Protein AF-A0A4P9Z0M6-F1 (afdb_monomer_lite)

Structure (mmCIF, N/CA/C/O backbone):
data_AF-A0A4P9Z0M6-F1
#
_entry.id   AF-A0A4P9Z0M6-F1
#
loop_
_atom_site.group_PDB
_atom_site.id
_atom_site.type_symbol
_atom_site.label_atom_id
_atom_site.label_alt_id
_atom_site.label_comp_id
_atom_site.label_asym_id
_atom_site.label_entity_id
_atom_site.label_seq_id
_atom_site.pdbx_PDB_ins_code
_atom_site.Cartn_x
_atom_site.Cartn_y
_atom_site.Cartn_z
_atom_site.occupancy
_atom_site.B_iso_or_equiv
_atom_site.auth_seq_id
_atom_site.auth_comp_id
_atom_site.auth_asym_id
_atom_site.auth_atom_id
_atom_site.pdbx_PDB_model_num
ATOM 1 N N . MET A 1 1 ? 14.877 -8.386 -20.923 1.00 58.62 1 MET A N 1
ATOM 2 C CA . MET A 1 1 ? 14.347 -7.541 -19.822 1.00 58.62 1 MET A CA 1
ATOM 3 C C . MET A 1 1 ? 14.032 -8.330 -18.543 1.00 58.62 1 MET A C 1
ATOM 5 O O . MET A 1 1 ? 14.308 -7.813 -17.469 1.00 58.62 1 MET A O 1
ATOM 9 N N . PHE A 1 2 ? 13.562 -9.583 -18.622 1.00 59.84 2 PHE A N 1
ATOM 10 C CA . PHE A 1 2 ? 13.195 -10.401 -17.448 1.00 59.84 2 PHE A CA 1
ATOM 11 C C . PHE A 1 2 ? 14.306 -10.640 -16.405 1.00 59.84 2 PHE A C 1
ATOM 13 O O . PHE A 1 2 ? 14.041 -10.529 -15.212 1.00 59.84 2 PHE A O 1
ATOM 20 N N . ILE A 1 3 ? 15.555 -10.891 -16.820 1.00 67.94 3 ILE A N 1
ATOM 21 C CA . ILE A 1 3 ? 16.671 -11.154 -15.883 1.00 67.94 3 ILE A CA 1
ATOM 22 C C . ILE A 1 3 ? 16.945 -9.940 -14.979 1.00 67.94 3 ILE A C 1
ATOM 24 O O . ILE A 1 3 ? 17.099 -10.080 -13.769 1.00 67.94 3 ILE A O 1
ATOM 28 N N . ARG A 1 4 ? 16.927 -8.727 -15.548 1.00 69.88 4 ARG A N 1
ATOM 29 C CA . ARG A 1 4 ? 17.137 -7.480 -14.795 1.00 69.88 4 ARG A CA 1
ATOM 30 C C . ARG A 1 4 ? 16.040 -7.254 -13.749 1.00 69.88 4 ARG A C 1
ATOM 32 O O . ARG A 1 4 ? 16.353 -6.914 -12.612 1.00 69.88 4 ARG A O 1
ATOM 39 N N . ALA A 1 5 ? 14.779 -7.508 -14.107 1.00 72.44 5 ALA A N 1
ATOM 40 C CA . ALA A 1 5 ? 13.651 -7.400 -13.180 1.00 72.44 5 ALA A CA 1
ATOM 41 C C . ALA A 1 5 ? 13.737 -8.426 -12.034 1.00 72.44 5 ALA A C 1
ATOM 43 O O . ALA A 1 5 ? 13.464 -8.089 -10.881 1.00 72.44 5 ALA A O 1
ATOM 44 N N . MET A 1 6 ? 14.180 -9.657 -12.319 1.00 77.06 6 MET A N 1
ATOM 45 C CA . MET A 1 6 ? 14.381 -10.676 -11.285 1.00 77.06 6 MET A CA 1
ATOM 46 C C . MET A 1 6 ? 15.500 -10.309 -10.305 1.00 77.06 6 MET A C 1
ATOM 48 O O . MET A 1 6 ? 15.280 -10.384 -9.094 1.00 77.06 6 MET A O 1
ATOM 52 N N . CYS A 1 7 ? 16.662 -9.858 -10.786 1.00 81.06 7 CYS A N 1
ATOM 53 C CA . CYS A 1 7 ? 17.761 -9.442 -9.908 1.00 81.06 7 CYS A CA 1
ATOM 54 C C . CYS A 1 7 ? 17.365 -8.256 -9.017 1.00 81.06 7 CYS A C 1
ATOM 56 O O . CYS A 1 7 ? 17.586 -8.301 -7.806 1.00 81.06 7 CYS A O 1
ATOM 58 N N . ALA A 1 8 ? 16.700 -7.245 -9.589 1.00 83.12 8 ALA A N 1
ATOM 59 C CA . ALA A 1 8 ? 16.191 -6.103 -8.830 1.00 83.12 8 ALA A CA 1
ATOM 60 C C . ALA A 1 8 ? 15.189 -6.541 -7.750 1.00 83.12 8 ALA A C 1
ATOM 62 O O . ALA A 1 8 ? 15.275 -6.102 -6.607 1.00 83.12 8 ALA A O 1
ATOM 63 N N . SER A 1 9 ? 14.287 -7.474 -8.076 1.00 86.38 9 SER A N 1
ATOM 64 C CA . SER A 1 9 ? 13.310 -7.979 -7.110 1.00 86.38 9 SER A CA 1
ATOM 65 C C . SER A 1 9 ? 13.947 -8.710 -5.925 1.00 86.38 9 SER A C 1
ATOM 67 O O . SER A 1 9 ? 13.516 -8.523 -4.790 1.00 86.38 9 SER A O 1
ATOM 69 N N . ARG A 1 10 ? 14.996 -9.509 -6.169 1.00 87.94 10 ARG A N 1
ATOM 70 C CA . ARG A 1 10 ? 15.722 -10.224 -5.113 1.00 87.94 10 ARG A CA 1
ATOM 71 C C . ARG A 1 10 ? 16.492 -9.256 -4.217 1.00 87.94 10 ARG A C 1
ATOM 73 O O . ARG A 1 10 ? 16.485 -9.442 -3.008 1.00 87.94 10 ARG A O 1
ATOM 80 N N . SER A 1 11 ? 17.106 -8.228 -4.804 1.00 90.69 11 SER A N 1
ATOM 81 C CA . SER A 1 11 ? 17.820 -7.192 -4.053 1.00 90.69 11 SER A CA 1
ATOM 82 C C . SER A 1 11 ? 16.872 -6.375 -3.169 1.00 90.69 11 SER A C 1
ATOM 84 O O . SER A 1 11 ? 17.144 -6.232 -1.983 1.00 90.69 11 SER A O 1
ATOM 86 N N . LEU A 1 12 ? 15.721 -5.933 -3.695 1.00 90.12 12 LEU A N 1
ATOM 87 C CA . LEU A 1 12 ? 14.725 -5.179 -2.921 1.00 90.12 12 LEU A CA 1
ATOM 88 C C . LEU A 1 12 ? 14.126 -5.988 -1.764 1.00 90.12 12 LEU A C 1
ATOM 90 O O . LEU A 1 12 ? 13.896 -5.447 -0.689 1.00 90.12 12 LEU A O 1
ATOM 94 N N . LEU A 1 13 ? 13.883 -7.286 -1.969 1.00 90.81 13 LEU A N 1
ATOM 95 C CA . LEU A 1 13 ? 13.370 -8.178 -0.924 1.00 90.81 13 LEU A CA 1
ATOM 96 C C . LEU A 1 13 ? 14.392 -8.485 0.181 1.00 90.81 13 LEU A C 1
ATOM 98 O O . LEU A 1 13 ? 13.989 -8.967 1.236 1.00 90.81 13 LEU A O 1
ATOM 102 N N . GLY A 1 14 ? 15.682 -8.253 -0.072 1.00 91.00 14 GLY A N 1
ATOM 103 C CA . GLY A 1 14 ? 16.753 -8.441 0.905 1.00 91.00 14 GLY A CA 1
ATOM 104 C C . GLY A 1 14 ? 17.003 -7.230 1.808 1.00 91.00 14 GLY A C 1
ATOM 105 O O . GLY A 1 14 ? 17.806 -7.343 2.727 1.00 91.00 14 GLY A O 1
ATOM 106 N N . LEU A 1 15 ? 16.351 -6.090 1.552 1.00 91.69 15 LEU A N 1
ATOM 107 C CA . LEU A 1 15 ? 16.505 -4.878 2.360 1.00 91.69 15 LEU A CA 1
ATOM 108 C C . LEU A 1 15 ? 15.827 -5.022 3.727 1.00 91.69 15 LEU A C 1
ATOM 110 O O . LEU A 1 15 ? 14.753 -5.621 3.841 1.00 91.69 15 LEU A O 1
ATOM 114 N N . ASP A 1 16 ? 16.420 -4.405 4.753 1.00 92.88 16 ASP A N 1
ATOM 115 C CA . ASP A 1 16 ? 15.786 -4.293 6.071 1.00 92.88 16 ASP A CA 1
ATOM 116 C C . ASP A 1 16 ? 14.569 -3.354 6.008 1.00 92.88 16 ASP A C 1
ATOM 118 O O . ASP A 1 16 ? 14.525 -2.400 5.220 1.00 92.88 16 ASP A O 1
ATOM 122 N N . LYS A 1 17 ? 13.593 -3.559 6.899 1.00 91.88 17 LYS A N 1
ATOM 123 C CA . LYS A 1 17 ? 12.380 -2.729 6.989 1.00 91.88 17 LYS A CA 1
ATOM 124 C C . LYS A 1 17 ? 12.716 -1.238 7.109 1.00 91.88 17 LYS A C 1
ATOM 126 O O . LYS A 1 17 ? 12.063 -0.399 6.487 1.00 91.88 17 LYS A O 1
ATOM 131 N N . ARG A 1 18 ? 13.744 -0.890 7.890 1.00 93.00 18 ARG A N 1
ATOM 132 C CA . ARG A 1 18 ? 14.167 0.507 8.094 1.00 93.00 18 ARG A CA 1
ATOM 133 C C . ARG A 1 18 ? 14.750 1.132 6.834 1.00 93.00 18 ARG A C 1
ATOM 135 O O . ARG A 1 18 ? 14.455 2.287 6.533 1.00 93.00 18 ARG A O 1
ATOM 142 N N . GLU A 1 19 ? 15.566 0.387 6.099 1.00 93.44 19 GLU A N 1
ATOM 143 C CA . GLU A 1 19 ? 16.128 0.850 4.828 1.00 93.44 19 GLU A CA 1
ATOM 144 C C . GLU A 1 19 ? 15.034 1.010 3.782 1.00 93.44 19 GLU A C 1
ATOM 146 O O . GLU A 1 19 ? 14.986 2.025 3.087 1.00 93.44 19 GLU A O 1
ATOM 151 N N . LEU A 1 20 ? 14.094 0.067 3.744 1.00 92.88 20 LEU A N 1
ATOM 152 C CA . LEU A 1 20 ? 12.964 0.119 2.834 1.00 92.88 20 LEU A CA 1
ATOM 153 C C . LEU A 1 20 ? 12.065 1.338 3.102 1.00 92.88 20 LEU A C 1
ATOM 155 O O . LEU A 1 20 ? 11.608 1.978 2.156 1.00 92.88 20 LEU A O 1
ATOM 159 N N . MET A 1 21 ? 11.853 1.713 4.368 1.00 94.44 21 MET A N 1
ATOM 160 C CA . MET A 1 21 ? 11.162 2.964 4.720 1.00 94.44 21 MET A CA 1
ATOM 161 C C . MET A 1 21 ? 11.943 4.205 4.266 1.00 94.44 21 MET A C 1
ATOM 163 O O . MET A 1 21 ? 11.350 5.122 3.700 1.00 94.44 21 MET A O 1
ATOM 167 N N . LYS A 1 22 ? 13.274 4.230 4.433 1.00 94.25 22 LYS A N 1
ATOM 168 C CA . LYS A 1 22 ? 14.113 5.336 3.927 1.00 94.25 22 LYS A CA 1
ATOM 169 C C . LYS A 1 22 ? 14.012 5.480 2.407 1.00 94.25 22 LYS A C 1
ATOM 171 O O . LYS A 1 22 ? 13.965 6.599 1.904 1.00 94.25 22 LYS A O 1
ATOM 176 N N . TRP A 1 23 ? 13.968 4.365 1.680 1.00 94.50 23 TRP A N 1
ATOM 177 C CA . TRP A 1 23 ? 13.788 4.369 0.227 1.00 94.50 23 TRP A CA 1
ATOM 178 C C . TRP A 1 23 ? 12.407 4.884 -0.172 1.00 94.50 23 TRP A C 1
ATOM 180 O O . TRP A 1 23 ? 12.291 5.658 -1.121 1.00 94.50 23 TRP A O 1
ATOM 190 N N . ALA A 1 24 ? 11.372 4.491 0.568 1.00 93.19 24 ALA A N 1
ATOM 191 C CA . ALA A 1 24 ? 10.004 4.898 0.291 1.00 93.19 24 ALA A CA 1
ATOM 192 C C . ALA A 1 24 ? 9.777 6.412 0.461 1.00 93.19 24 ALA A C 1
ATOM 194 O O . ALA A 1 24 ? 9.033 7.002 -0.320 1.00 93.19 24 ALA A O 1
ATOM 195 N N . CYS A 1 25 ? 10.468 7.047 1.412 1.00 92.12 25 CYS A N 1
ATOM 196 C CA . CYS A 1 25 ? 10.382 8.493 1.651 1.00 92.12 25 CYS A CA 1
ATOM 197 C C . CYS A 1 25 ? 11.399 9.325 0.840 1.00 92.12 25 CYS A C 1
ATOM 199 O O . CYS A 1 25 ? 11.496 10.539 1.017 1.00 92.12 25 CYS A O 1
ATOM 201 N N . ASN A 1 26 ? 12.195 8.705 -0.036 1.00 95.38 26 ASN A N 1
ATOM 202 C CA . ASN A 1 26 ? 13.189 9.406 -0.851 1.00 95.38 26 ASN A CA 1
ATOM 203 C C . ASN A 1 26 ? 12.618 9.752 -2.235 1.00 95.38 26 ASN A C 1
ATOM 205 O O . ASN A 1 26 ? 12.012 8.909 -2.893 1.00 95.38 26 ASN A O 1
ATOM 209 N N . ALA A 1 27 ? 12.868 10.967 -2.726 1.00 93.25 27 ALA A N 1
ATOM 210 C CA . ALA A 1 27 ? 12.353 11.451 -4.009 1.00 93.25 27 ALA A CA 1
ATOM 211 C C . ALA A 1 27 ? 12.751 10.589 -5.226 1.00 93.25 27 ALA A C 1
ATOM 213 O O . ALA A 1 27 ? 11.961 10.460 -6.159 1.00 93.25 27 ALA A O 1
ATOM 214 N N . ILE A 1 28 ? 13.950 9.996 -5.224 1.00 93.06 28 ILE A N 1
ATOM 215 C CA . ILE A 1 28 ? 14.470 9.200 -6.349 1.00 93.06 28 ILE A CA 1
ATOM 216 C C . ILE A 1 28 ? 14.119 7.721 -6.161 1.00 93.06 28 ILE A C 1
ATOM 218 O O . ILE A 1 28 ? 13.557 7.091 -7.057 1.00 93.06 28 ILE A O 1
ATOM 222 N N . ALA A 1 29 ? 14.414 7.164 -4.982 1.00 93.25 29 ALA A N 1
ATOM 223 C CA . ALA A 1 29 ? 14.201 5.739 -4.724 1.00 93.25 29 ALA A CA 1
ATOM 224 C C . ALA A 1 29 ? 12.708 5.359 -4.696 1.00 93.25 29 ALA A C 1
ATOM 226 O O . ALA A 1 29 ? 12.349 4.269 -5.146 1.00 93.25 29 ALA A O 1
ATOM 227 N N . SER A 1 30 ? 11.822 6.271 -4.276 1.00 94.19 30 SER A N 1
ATOM 228 C CA . SER A 1 30 ? 10.368 6.060 -4.335 1.00 94.19 30 SER A CA 1
ATOM 229 C C . SER A 1 30 ? 9.882 5.747 -5.748 1.00 94.19 30 SER A C 1
ATOM 231 O O . SER A 1 30 ? 9.057 4.854 -5.932 1.00 94.19 30 SER A O 1
ATOM 233 N N . ARG A 1 31 ? 10.450 6.390 -6.775 1.00 93.44 31 ARG A N 1
ATOM 234 C CA . ARG A 1 31 ? 10.078 6.141 -8.176 1.00 93.44 31 ARG A CA 1
ATOM 235 C C . ARG A 1 31 ? 10.528 4.771 -8.667 1.00 93.44 31 ARG A C 1
ATOM 237 O O . ARG A 1 31 ? 9.812 4.129 -9.437 1.00 93.44 31 ARG A O 1
ATOM 244 N N . ALA A 1 32 ? 11.655 4.264 -8.170 1.00 92.88 32 ALA A N 1
ATOM 245 C CA . ALA A 1 32 ? 12.054 2.882 -8.426 1.00 92.88 32 ALA A CA 1
ATOM 246 C C . ALA A 1 32 ? 11.061 1.883 -7.795 1.00 92.88 32 ALA A C 1
ATOM 248 O O . ALA A 1 32 ? 10.707 0.881 -8.413 1.00 92.88 32 ALA A O 1
ATOM 249 N N . LEU A 1 33 ? 10.533 2.180 -6.603 1.00 93.12 33 LEU A N 1
ATOM 250 C CA . LEU A 1 33 ? 9.504 1.351 -5.963 1.00 93.12 33 LEU A CA 1
ATOM 251 C C . LEU A 1 33 ? 8.148 1.438 -6.686 1.00 93.12 33 LEU A C 1
ATOM 253 O O . LEU A 1 33 ? 7.490 0.420 -6.893 1.00 93.12 33 LEU A O 1
ATOM 257 N N . GLU A 1 34 ? 7.736 2.620 -7.141 1.00 93.50 34 GLU A N 1
ATOM 258 C CA . GLU A 1 34 ? 6.508 2.789 -7.932 1.00 93.50 34 GLU A CA 1
ATOM 259 C C . GLU A 1 34 ? 6.559 2.016 -9.256 1.00 93.50 34 GLU A C 1
ATOM 261 O O . GLU A 1 34 ? 5.600 1.325 -9.626 1.00 93.50 34 GLU A O 1
ATOM 266 N N . THR A 1 35 ? 7.689 2.097 -9.962 1.00 91.94 35 THR A N 1
ATOM 267 C CA . THR A 1 35 ? 7.905 1.343 -11.206 1.00 91.94 35 THR A CA 1
ATOM 268 C C . THR A 1 35 ? 7.928 -0.160 -10.934 1.00 91.94 35 THR A C 1
ATOM 270 O O . THR A 1 35 ? 7.349 -0.926 -11.699 1.00 91.94 35 THR A O 1
ATOM 273 N N . PHE A 1 36 ? 8.474 -0.598 -9.796 1.00 91.75 36 PHE A N 1
ATOM 274 C CA . PHE A 1 36 ? 8.426 -1.997 -9.373 1.00 91.75 36 PHE A CA 1
ATOM 275 C C . PHE A 1 36 ? 6.991 -2.519 -9.164 1.00 91.75 36 PHE A C 1
ATOM 277 O O . PHE A 1 36 ? 6.666 -3.623 -9.611 1.00 91.75 36 PHE A O 1
ATOM 284 N N . PHE A 1 37 ? 6.102 -1.742 -8.532 1.00 90.75 37 PHE A N 1
ATOM 285 C CA . PHE A 1 37 ? 4.706 -2.163 -8.330 1.00 90.75 37 PHE A CA 1
ATOM 286 C C . PHE A 1 37 ? 3.867 -2.135 -9.608 1.00 90.75 37 PHE A C 1
ATOM 288 O O . PHE A 1 37 ? 2.974 -2.971 -9.769 1.00 90.75 37 PHE A O 1
ATOM 295 N N . THR A 1 38 ? 4.165 -1.221 -10.526 1.00 89.94 38 THR A N 1
ATOM 296 C CA . THR A 1 38 ? 3.440 -1.081 -11.800 1.00 89.94 38 THR A CA 1
ATOM 297 C C . THR A 1 38 ? 3.961 -2.008 -12.899 1.00 89.94 38 THR A C 1
ATOM 299 O O . THR A 1 38 ? 3.198 -2.366 -13.790 1.00 89.94 38 THR A O 1
ATOM 302 N N . ALA A 1 39 ? 5.212 -2.472 -12.819 1.00 89.62 39 ALA A N 1
ATOM 303 C CA . ALA A 1 39 ? 5.798 -3.369 -13.810 1.00 89.62 39 ALA A CA 1
ATOM 304 C C . ALA A 1 39 ? 5.074 -4.724 -13.882 1.00 89.62 39 ALA A C 1
ATOM 306 O O . ALA A 1 39 ? 4.937 -5.427 -12.878 1.00 89.62 39 ALA A O 1
ATOM 307 N N . ASP A 1 40 ? 4.685 -5.129 -15.090 1.00 86.12 40 ASP A N 1
ATOM 308 C CA . ASP A 1 40 ? 4.056 -6.431 -15.359 1.00 86.12 40 ASP A CA 1
ATOM 309 C C . ASP A 1 40 ? 5.061 -7.599 -15.297 1.00 86.12 40 ASP A C 1
ATOM 311 O O . ASP A 1 40 ? 4.722 -8.742 -15.010 1.00 86.12 40 ASP A O 1
ATOM 315 N N . ALA A 1 41 ? 6.356 -7.300 -15.454 1.00 87.00 41 ALA A N 1
ATOM 316 C CA . ALA A 1 41 ? 7.431 -8.289 -15.348 1.00 87.00 41 ALA A CA 1
ATOM 317 C C . ALA A 1 41 ? 7.595 -8.885 -13.933 1.00 87.00 41 ALA A C 1
ATOM 319 O O . ALA A 1 41 ? 8.280 -9.896 -13.765 1.00 87.00 41 ALA A O 1
ATOM 320 N N . VAL A 1 42 ? 7.015 -8.256 -12.905 1.00 86.88 42 VAL A N 1
ATOM 321 C CA . VAL A 1 42 ? 7.141 -8.678 -11.506 1.00 86.88 42 VAL A CA 1
ATOM 322 C C . VAL A 1 42 ? 5.864 -9.380 -11.059 1.00 86.88 42 VAL A C 1
ATOM 324 O O . VAL A 1 42 ? 4.774 -8.813 -11.107 1.00 86.88 42 VAL A O 1
ATOM 327 N N . SER A 1 43 ? 6.003 -10.599 -10.531 1.00 89.69 43 SER A N 1
ATOM 328 C CA . SER A 1 43 ? 4.857 -11.362 -10.034 1.00 89.69 43 SER A CA 1
ATOM 329 C C . SER A 1 43 ? 4.152 -10.666 -8.860 1.00 89.69 43 SER A C 1
ATOM 331 O O . SER A 1 43 ? 4.796 -10.082 -7.982 1.00 89.69 43 SER A O 1
ATOM 333 N N . VAL A 1 44 ? 2.825 -10.812 -8.778 1.00 89.69 44 VAL A N 1
ATOM 334 C CA . VAL A 1 44 ? 2.012 -10.293 -7.658 1.00 89.69 44 VAL A CA 1
ATOM 335 C C . VAL A 1 44 ? 2.500 -10.842 -6.311 1.00 89.69 44 VAL A C 1
ATOM 337 O O . VAL A 1 44 ? 2.544 -10.118 -5.319 1.00 89.69 44 VAL A O 1
ATOM 340 N N . LYS A 1 45 ? 2.974 -12.097 -6.278 1.00 90.56 45 LYS A N 1
ATOM 341 C CA . LYS A 1 45 ? 3.544 -12.722 -5.072 1.00 90.56 45 LYS A CA 1
ATOM 342 C C . LYS A 1 45 ? 4.770 -11.961 -4.562 1.00 90.56 45 LYS A C 1
ATOM 344 O O . LYS A 1 45 ? 4.902 -11.756 -3.358 1.00 90.56 45 LYS A O 1
ATOM 349 N N . THR A 1 46 ? 5.652 -11.540 -5.465 1.00 91.50 46 THR A N 1
ATOM 350 C CA . THR A 1 46 ? 6.855 -10.763 -5.136 1.00 91.50 46 THR A CA 1
ATOM 351 C C . THR A 1 46 ? 6.484 -9.369 -4.631 1.00 91.50 46 THR A C 1
ATOM 353 O O . THR A 1 46 ? 6.991 -8.946 -3.594 1.00 91.50 46 THR A O 1
ATOM 356 N N . LYS A 1 47 ? 5.548 -8.687 -5.308 1.00 91.88 47 LYS A N 1
ATOM 357 C CA . LYS A 1 47 ? 5.035 -7.368 -4.891 1.00 91.88 47 LYS A CA 1
ATOM 358 C C . LYS A 1 47 ? 4.440 -7.421 -3.484 1.00 91.88 47 LYS A C 1
ATOM 360 O O . LYS A 1 47 ? 4.764 -6.596 -2.636 1.00 91.88 47 LYS A O 1
ATOM 365 N N . ARG A 1 48 ? 3.636 -8.449 -3.216 1.00 92.25 48 ARG A N 1
ATOM 366 C CA . ARG A 1 48 ? 3.040 -8.701 -1.904 1.00 92.25 48 ARG A CA 1
ATOM 367 C C . ARG A 1 48 ? 4.086 -8.928 -0.814 1.00 92.25 48 ARG A C 1
ATOM 369 O O . ARG A 1 48 ? 3.953 -8.358 0.261 1.00 92.25 48 ARG A O 1
ATOM 376 N N . LYS A 1 49 ? 5.126 -9.728 -1.083 1.00 92.75 49 LYS A N 1
ATOM 377 C CA . LYS A 1 49 ? 6.222 -9.951 -0.123 1.00 92.75 49 LYS A CA 1
ATOM 378 C C . LYS A 1 49 ? 6.943 -8.653 0.236 1.00 92.75 49 LYS A C 1
ATOM 380 O O . LYS A 1 49 ? 7.245 -8.443 1.403 1.00 92.75 49 LYS A O 1
ATOM 385 N N . LEU A 1 50 ? 7.186 -7.783 -0.745 1.00 92.25 50 LEU A N 1
ATOM 386 C CA . LEU A 1 50 ? 7.807 -6.486 -0.483 1.00 92.25 50 LEU A CA 1
ATOM 387 C C . LEU A 1 50 ? 6.899 -5.612 0.391 1.00 92.25 50 LEU A C 1
ATOM 389 O O . LEU A 1 50 ? 7.344 -5.078 1.398 1.00 92.25 50 LEU A O 1
ATOM 393 N N . ALA A 1 51 ? 5.609 -5.533 0.061 1.00 91.62 51 ALA A N 1
ATOM 394 C CA . ALA A 1 51 ? 4.659 -4.744 0.839 1.00 91.62 51 ALA A CA 1
ATOM 395 C C . ALA A 1 51 ? 4.441 -5.276 2.264 1.00 91.62 51 ALA A C 1
ATOM 397 O O . ALA A 1 51 ? 4.187 -4.494 3.174 1.00 91.62 51 ALA A O 1
ATOM 398 N N . GLN A 1 52 ? 4.580 -6.586 2.490 1.00 92.00 52 GLN A N 1
ATOM 399 C CA . GLN A 1 52 ? 4.515 -7.169 3.833 1.00 92.00 52 GLN A CA 1
ATOM 400 C C . GLN A 1 52 ? 5.595 -6.618 4.775 1.00 92.00 52 GLN A C 1
ATOM 402 O O . GLN A 1 52 ? 5.336 -6.532 5.974 1.00 92.00 52 GLN A O 1
ATOM 407 N N . GLN A 1 53 ? 6.747 -6.175 4.261 1.00 92.19 53 GLN A N 1
ATOM 408 C CA . GLN A 1 53 ? 7.786 -5.537 5.081 1.00 92.19 53 GLN A CA 1
ATOM 409 C C . GLN A 1 53 ? 7.312 -4.208 5.698 1.00 92.19 53 GLN A C 1
ATOM 411 O O . GLN A 1 53 ? 7.759 -3.829 6.778 1.00 92.19 53 GLN A O 1
ATOM 416 N N . TRP A 1 54 ? 6.361 -3.515 5.061 1.00 91.81 54 TRP A N 1
ATOM 417 C CA . TRP A 1 54 ? 5.779 -2.269 5.578 1.00 91.81 54 TRP A CA 1
ATOM 418 C C . TRP A 1 54 ? 4.627 -2.467 6.558 1.00 91.81 54 TRP A C 1
ATOM 420 O O . TRP A 1 54 ? 4.110 -1.483 7.084 1.00 91.81 54 TRP A O 1
ATOM 430 N N . THR A 1 55 ? 4.242 -3.709 6.851 1.00 91.94 55 THR A N 1
ATOM 431 C CA . THR A 1 55 ? 3.175 -3.988 7.819 1.00 91.94 55 THR A CA 1
ATOM 432 C C . THR A 1 55 ? 3.520 -3.379 9.182 1.00 91.94 55 THR A C 1
ATOM 434 O O . THR A 1 55 ? 4.642 -3.533 9.683 1.00 91.94 55 THR A O 1
ATOM 437 N N . GLY A 1 56 ? 2.575 -2.644 9.768 1.00 91.75 56 GLY A N 1
ATOM 438 C CA . GLY A 1 56 ? 2.753 -1.858 10.991 1.00 91.75 56 GLY A CA 1
ATOM 439 C C . GLY A 1 56 ? 3.369 -0.471 10.767 1.00 91.75 56 GLY A C 1
ATOM 440 O O . GLY A 1 56 ? 3.702 0.213 11.734 1.00 91.75 56 GLY A O 1
ATOM 441 N N . SER A 1 57 ? 3.614 -0.063 9.520 1.00 94.00 57 SER A N 1
ATOM 442 C CA . SER A 1 57 ? 4.176 1.254 9.177 1.00 94.00 57 SER A CA 1
ATOM 443 C C . SER A 1 57 ? 3.523 1.893 7.941 1.00 94.00 57 SER A C 1
ATOM 445 O O . SER A 1 57 ? 4.036 2.880 7.411 1.00 94.00 57 SER A O 1
ATOM 447 N N . PHE A 1 58 ? 2.366 1.390 7.499 1.00 94.94 58 PHE A N 1
ATOM 448 C CA . PHE A 1 58 ? 1.579 1.990 6.418 1.00 94.94 58 PHE A CA 1
ATOM 449 C C . 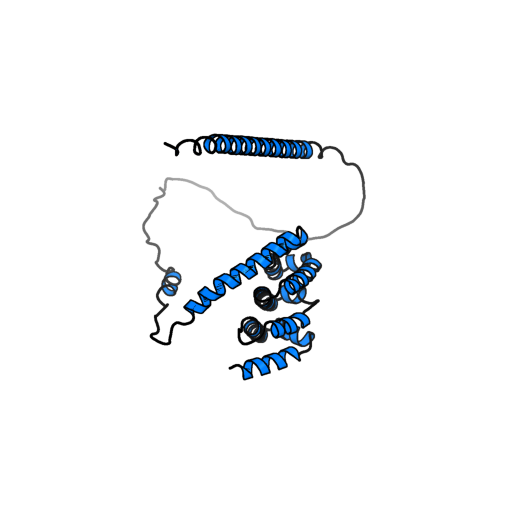PHE A 1 58 ? 1.070 3.387 6.773 1.00 94.94 58 PHE A C 1
ATOM 451 O O . PHE A 1 58 ? 0.991 4.243 5.893 1.00 94.94 58 PHE A O 1
ATOM 458 N N . HIS A 1 59 ? 0.775 3.653 8.047 1.00 94.38 59 HIS A N 1
ATOM 459 C CA . HIS A 1 59 ? 0.397 4.998 8.488 1.00 94.38 59 HIS A CA 1
ATOM 460 C C . HIS A 1 59 ? 1.530 6.016 8.264 1.00 94.38 59 HIS A C 1
ATOM 462 O O . HIS A 1 59 ? 1.274 7.100 7.749 1.00 94.38 59 HIS A O 1
ATOM 468 N N . GLN A 1 60 ? 2.786 5.660 8.566 1.00 94.50 60 GLN A N 1
ATOM 469 C CA . GLN A 1 60 ? 3.949 6.526 8.312 1.00 94.50 60 GLN A CA 1
ATOM 470 C C . GLN A 1 60 ? 4.139 6.772 6.817 1.00 94.50 60 GLN A C 1
ATOM 472 O O . GLN A 1 60 ? 4.392 7.898 6.397 1.00 94.50 60 GLN A O 1
ATOM 477 N N . LEU A 1 61 ? 3.951 5.725 6.011 1.00 94.44 61 LEU A N 1
ATOM 478 C CA . LEU A 1 61 ? 4.036 5.811 4.560 1.00 94.44 61 LEU A CA 1
ATOM 479 C C . LEU A 1 61 ? 2.963 6.749 3.979 1.00 94.44 61 LEU A C 1
ATOM 481 O O . LEU A 1 61 ? 3.251 7.537 3.087 1.00 94.44 61 LEU A O 1
ATOM 485 N N . ALA A 1 62 ? 1.740 6.704 4.511 1.00 95.06 62 ALA A N 1
ATOM 486 C CA . ALA A 1 62 ? 0.630 7.551 4.076 1.00 95.06 62 ALA A CA 1
ATOM 487 C C . ALA A 1 62 ? 0.764 9.028 4.500 1.00 95.06 62 ALA A C 1
ATOM 489 O O . ALA A 1 62 ? 0.133 9.897 3.893 1.00 95.06 62 ALA A O 1
ATOM 490 N N . LEU A 1 63 ? 1.555 9.322 5.536 1.00 94.69 63 LEU A N 1
ATOM 491 C CA . LEU A 1 63 ? 1.833 10.693 5.973 1.00 94.69 63 LEU A CA 1
ATOM 492 C C . LEU A 1 63 ? 2.861 11.396 5.077 1.00 94.69 63 LEU A C 1
ATOM 494 O O . LEU A 1 63 ? 2.811 12.623 4.964 1.00 94.69 63 LEU A O 1
ATOM 498 N N . ASP A 1 64 ? 3.760 10.637 4.452 1.00 94.75 64 ASP A N 1
ATOM 499 C CA . ASP A 1 64 ? 4.817 11.165 3.593 1.00 94.75 64 ASP A CA 1
ATOM 500 C C . ASP A 1 64 ? 4.322 11.536 2.181 1.00 94.75 64 ASP A C 1
ATOM 502 O O . ASP A 1 64 ? 3.398 10.927 1.630 1.00 94.75 64 ASP A O 1
ATOM 506 N N . ARG A 1 65 ? 4.980 12.527 1.563 1.00 92.94 65 ARG A N 1
ATOM 507 C CA . ARG A 1 65 ? 4.654 13.006 0.209 1.00 92.94 65 ARG A CA 1
ATOM 508 C C . ARG A 1 65 ? 4.909 11.944 -0.861 1.00 92.94 65 ARG A C 1
ATOM 510 O O . ARG A 1 65 ? 4.142 11.863 -1.818 1.00 92.94 65 ARG A O 1
ATOM 517 N N . TYR A 1 66 ? 5.987 11.172 -0.738 1.00 94.50 66 TYR A N 1
ATOM 518 C CA . TYR A 1 66 ? 6.360 10.147 -1.718 1.00 94.50 66 TYR A CA 1
ATOM 519 C C . TYR A 1 66 ? 5.763 8.795 -1.341 1.00 94.50 66 TYR A C 1
ATOM 521 O O . TYR A 1 66 ? 5.213 8.097 -2.197 1.00 94.50 66 TYR A O 1
ATOM 529 N N . GLY A 1 67 ? 5.784 8.474 -0.047 1.00 93.69 67 GLY A N 1
ATOM 530 C CA . GLY A 1 67 ? 5.221 7.239 0.485 1.00 93.69 67 GLY A CA 1
ATOM 531 C C . GLY A 1 67 ? 3.758 7.017 0.094 1.00 93.69 67 GLY A C 1
ATOM 532 O O . GLY A 1 67 ? 3.395 5.918 -0.338 1.00 93.69 67 GLY A O 1
ATOM 533 N N . GLY A 1 68 ? 2.935 8.071 0.136 1.00 93.81 68 GLY A N 1
ATOM 534 C CA . GLY A 1 68 ? 1.529 7.991 -0.262 1.00 93.81 68 GLY A CA 1
ATOM 535 C C . GLY A 1 68 ? 1.335 7.514 -1.706 1.00 93.81 68 GLY A C 1
ATOM 536 O O . GLY A 1 68 ? 0.435 6.718 -1.975 1.00 93.81 68 GLY A O 1
ATOM 537 N N . HIS A 1 69 ? 2.210 7.919 -2.632 1.00 93.38 69 HIS A N 1
ATOM 538 C CA . HIS A 1 69 ? 2.146 7.463 -4.023 1.00 93.38 69 HIS A CA 1
ATOM 539 C C . HIS A 1 69 ? 2.471 5.975 -4.155 1.00 93.38 69 HIS A C 1
ATOM 541 O O . HIS A 1 69 ? 1.767 5.260 -4.868 1.00 93.38 69 HIS A O 1
ATOM 547 N N . ILE A 1 70 ? 3.491 5.485 -3.448 1.00 94.88 70 ILE A N 1
ATOM 548 C CA . ILE A 1 70 ? 3.858 4.060 -3.448 1.00 94.88 70 ILE A CA 1
ATOM 549 C C . ILE A 1 70 ? 2.695 3.220 -2.917 1.00 94.88 70 ILE A C 1
ATOM 551 O O . ILE A 1 70 ? 2.334 2.207 -3.522 1.00 94.88 70 ILE A O 1
ATOM 555 N N . LEU A 1 71 ? 2.086 3.665 -1.815 1.00 94.88 71 LEU A N 1
ATOM 556 C CA . LEU A 1 71 ? 0.935 2.997 -1.219 1.00 94.88 71 LEU A CA 1
ATOM 557 C C . LEU A 1 71 ? -0.249 2.938 -2.192 1.00 94.88 71 LEU A C 1
ATOM 559 O O . LEU A 1 71 ? -0.871 1.887 -2.318 1.00 94.88 71 LEU A O 1
ATOM 563 N N . ASP A 1 72 ? -0.517 4.017 -2.929 1.00 93.81 72 ASP A N 1
ATOM 564 C CA . ASP A 1 72 ? -1.575 4.071 -3.945 1.00 93.81 72 ASP A CA 1
ATOM 565 C C . ASP A 1 72 ? -1.300 3.109 -5.120 1.00 93.81 72 ASP A C 1
ATOM 567 O O . ASP A 1 72 ? -2.186 2.363 -5.550 1.00 93.81 72 ASP A O 1
ATOM 571 N N . ARG A 1 73 ? -0.043 3.029 -5.590 1.00 93.56 73 ARG A N 1
ATOM 572 C CA . ARG A 1 73 ? 0.362 2.053 -6.623 1.00 93.56 73 ARG A CA 1
ATOM 573 C C . ARG A 1 73 ? 0.205 0.617 -6.144 1.00 93.56 73 ARG A C 1
ATOM 575 O O . ARG A 1 73 ? -0.304 -0.219 -6.891 1.00 93.56 73 ARG A O 1
ATOM 582 N N . TYR A 1 74 ? 0.617 0.322 -4.913 1.00 93.19 74 TYR A N 1
ATOM 583 C CA . TYR A 1 74 ? 0.430 -1.008 -4.346 1.00 93.19 74 TYR A CA 1
ATOM 584 C C . TYR A 1 74 ? -1.057 -1.326 -4.151 1.00 93.19 74 TYR A C 1
ATOM 586 O O . TYR A 1 74 ? -1.496 -2.418 -4.507 1.00 93.19 74 TYR A O 1
ATOM 594 N N . TRP A 1 75 ? -1.858 -0.366 -3.679 1.00 93.50 75 TRP A N 1
ATOM 595 C CA . TRP A 1 75 ? -3.302 -0.519 -3.494 1.00 93.50 75 TRP A CA 1
ATOM 596 C C . TRP A 1 75 ? -4.027 -0.906 -4.786 1.00 93.50 75 TRP A C 1
ATOM 598 O O . TRP A 1 75 ? -4.957 -1.714 -4.757 1.00 93.50 75 TRP A O 1
ATOM 608 N N . ALA A 1 76 ? -3.602 -0.382 -5.935 1.00 91.00 76 ALA A N 1
ATOM 609 C CA . ALA A 1 76 ? -4.180 -0.762 -7.221 1.00 91.00 76 ALA A CA 1
ATOM 610 C C . ALA A 1 76 ? -3.990 -2.259 -7.540 1.00 91.00 76 ALA A C 1
ATOM 612 O O . ALA A 1 76 ? -4.896 -2.882 -8.085 1.00 91.00 76 ALA A O 1
ATOM 613 N N . VAL A 1 77 ? -2.853 -2.844 -7.152 1.00 90.31 77 VAL A N 1
ATOM 614 C CA . VAL A 1 77 ? -2.460 -4.228 -7.490 1.00 90.31 77 VAL A CA 1
ATOM 615 C C . VAL A 1 77 ? -2.756 -5.223 -6.357 1.00 90.31 77 VAL A C 1
ATOM 617 O O . VAL A 1 77 ? -2.745 -6.432 -6.573 1.00 90.31 77 VAL A O 1
ATOM 620 N N . ALA A 1 78 ? -3.009 -4.739 -5.141 1.00 91.19 78 ALA A N 1
ATOM 621 C CA . ALA A 1 78 ? -3.135 -5.572 -3.952 1.00 91.19 78 ALA A CA 1
ATOM 622 C C . ALA A 1 78 ? -4.379 -6.478 -3.954 1.00 91.19 78 ALA A C 1
ATOM 624 O O . ALA A 1 78 ? -5.484 -6.072 -4.335 1.00 91.19 78 ALA A O 1
ATOM 625 N N . ASP A 1 79 ? -4.192 -7.681 -3.407 1.00 91.88 79 ASP A N 1
ATOM 626 C CA . ASP A 1 79 ? -5.266 -8.616 -3.084 1.00 91.88 79 ASP A CA 1
ATOM 627 C C . ASP A 1 79 ? -6.186 -8.031 -2.001 1.00 91.88 79 ASP A C 1
ATOM 629 O O . ASP A 1 79 ? -5.775 -7.219 -1.167 1.00 91.88 79 ASP A O 1
ATOM 633 N N . LEU A 1 80 ? -7.438 -8.490 -1.961 1.00 92.25 80 LEU A N 1
ATOM 634 C CA . LEU A 1 80 ? -8.424 -8.017 -0.987 1.00 92.25 80 LEU A CA 1
ATOM 635 C C . LEU A 1 80 ? -7.968 -8.200 0.469 1.00 92.25 80 LEU A C 1
ATOM 637 O O . LEU A 1 80 ? -8.183 -7.312 1.284 1.00 92.25 80 LEU A O 1
ATOM 641 N N . ALA A 1 81 ? -7.295 -9.311 0.778 1.00 92.31 81 ALA A N 1
ATOM 642 C CA . ALA A 1 81 ? -6.769 -9.578 2.116 1.00 92.31 81 ALA A CA 1
ATOM 643 C C . ALA A 1 81 ? -5.737 -8.520 2.552 1.00 92.31 81 ALA A C 1
ATOM 645 O O . ALA A 1 81 ? -5.787 -8.016 3.670 1.00 92.31 81 ALA A O 1
ATOM 646 N N . HIS A 1 82 ? -4.837 -8.119 1.648 1.00 91.94 82 HIS A N 1
ATOM 647 C CA . HIS A 1 82 ? -3.852 -7.067 1.921 1.00 91.94 82 HIS A CA 1
ATOM 648 C C . HIS A 1 82 ? -4.501 -5.698 2.036 1.00 91.94 82 HIS A C 1
ATOM 650 O O . HIS A 1 82 ? -4.080 -4.897 2.866 1.00 91.94 82 HIS A O 1
ATOM 656 N N . LYS A 1 83 ? -5.543 -5.438 1.242 1.00 94.25 83 LYS A N 1
ATOM 657 C CA . LYS A 1 83 ? -6.334 -4.211 1.362 1.00 94.25 83 LYS A CA 1
ATOM 658 C C . LYS A 1 83 ? -7.019 -4.109 2.720 1.00 94.25 83 LYS A C 1
ATOM 660 O O . LYS A 1 83 ? -7.032 -3.025 3.292 1.00 94.25 83 LYS A O 1
ATOM 665 N N . GLU A 1 84 ? -7.563 -5.211 3.235 1.00 94.69 84 GLU A N 1
ATOM 666 C CA . GLU A 1 84 ? -8.161 -5.262 4.576 1.00 94.69 84 GLU A CA 1
ATOM 667 C C . GLU A 1 84 ? -7.120 -4.983 5.660 1.00 94.69 84 GLU A C 1
ATOM 669 O O . GLU A 1 84 ? -7.342 -4.106 6.487 1.00 94.69 84 GLU A O 1
ATOM 674 N N . MET A 1 85 ? -5.957 -5.634 5.591 1.00 94.94 85 MET A N 1
ATOM 675 C CA . MET A 1 85 ? -4.856 -5.415 6.536 1.00 94.94 85 MET A CA 1
ATOM 676 C C . MET A 1 85 ? -4.377 -3.953 6.552 1.00 94.94 85 MET A C 1
ATOM 678 O O . MET A 1 85 ? -4.214 -3.356 7.612 1.00 94.94 85 MET A O 1
ATOM 682 N N . ILE A 1 86 ? -4.187 -3.348 5.374 1.00 95.44 86 ILE A N 1
ATOM 683 C CA . ILE A 1 86 ? -3.813 -1.930 5.264 1.00 95.44 86 ILE A CA 1
ATOM 684 C C . ILE A 1 86 ? -4.927 -1.040 5.827 1.00 95.44 86 ILE A C 1
ATOM 686 O O . ILE A 1 86 ? -4.644 -0.092 6.555 1.00 95.44 86 ILE A O 1
ATOM 690 N N . ALA A 1 87 ? -6.191 -1.329 5.509 1.00 95.62 87 ALA A N 1
ATOM 691 C CA . ALA A 1 87 ? -7.320 -0.538 5.989 1.00 95.62 87 ALA A CA 1
ATOM 692 C C . ALA A 1 87 ? -7.456 -0.579 7.519 1.00 95.62 87 ALA A C 1
ATOM 694 O O . ALA A 1 87 ? -7.780 0.446 8.116 1.00 95.62 87 ALA A O 1
ATOM 695 N N . GLU A 1 88 ? -7.180 -1.720 8.153 1.00 95.62 88 GLU A N 1
ATOM 696 C CA . GLU A 1 88 ? -7.142 -1.847 9.614 1.00 95.62 88 GLU A CA 1
ATOM 697 C C . GLU A 1 88 ? -6.053 -0.975 10.239 1.00 95.62 88 GLU A C 1
ATOM 699 O O . GLU A 1 88 ? -6.329 -0.245 11.193 1.00 95.62 88 GLU A O 1
ATOM 704 N N . GLU A 1 89 ? -4.841 -0.988 9.680 1.00 95.88 89 GLU A N 1
ATOM 705 C CA . GLU A 1 89 ? -3.749 -0.163 10.201 1.00 95.88 89 GLU A CA 1
ATOM 706 C C . GLU A 1 89 ? -4.031 1.338 10.027 1.00 95.88 89 GLU A C 1
ATOM 708 O O . GLU A 1 89 ? -3.834 2.131 10.949 1.00 95.88 89 GLU A O 1
ATOM 713 N N . LEU A 1 90 ? -4.543 1.743 8.861 1.00 95.31 90 LEU A N 1
ATOM 714 C CA . LEU A 1 90 ? -4.907 3.140 8.612 1.00 95.31 90 LEU A CA 1
ATOM 715 C C . LEU A 1 90 ? -6.062 3.599 9.512 1.00 95.31 90 LEU A C 1
ATOM 717 O O . LEU A 1 90 ? -6.085 4.756 9.926 1.00 95.31 90 LEU A O 1
ATOM 721 N N . LEU A 1 91 ? -7.001 2.707 9.842 1.00 95.69 91 LEU A N 1
ATOM 722 C CA . LEU A 1 91 ? -8.104 3.010 10.753 1.00 95.69 91 LEU A CA 1
ATOM 723 C C . LEU A 1 91 ? -7.609 3.266 12.185 1.00 95.69 91 LEU A C 1
ATOM 725 O O . LEU A 1 91 ? -8.140 4.149 12.858 1.00 95.69 91 LEU A O 1
ATOM 729 N N . ALA A 1 92 ? -6.574 2.553 12.640 1.00 95.38 92 ALA A N 1
ATOM 730 C CA . ALA A 1 92 ? -5.973 2.780 13.957 1.00 95.38 92 ALA A CA 1
ATOM 731 C C . ALA A 1 92 ? -5.340 4.181 14.083 1.00 95.38 92 ALA A C 1
ATOM 733 O O . ALA A 1 92 ? -5.385 4.789 15.152 1.00 95.38 92 ALA A O 1
ATOM 734 N N . HIS A 1 93 ? -4.810 4.721 12.981 1.00 94.88 93 HIS A N 1
ATOM 735 C CA . HIS A 1 93 ? -4.163 6.038 12.920 1.00 94.88 93 HIS A CA 1
ATOM 736 C C . HIS A 1 93 ? -4.990 7.095 12.164 1.00 94.88 93 HIS A C 1
ATOM 738 O O . HIS A 1 93 ? -4.449 8.086 11.667 1.00 94.88 93 HIS A O 1
ATOM 744 N N . GLU A 1 94 ? -6.312 6.909 12.099 1.00 94.38 94 GLU A N 1
ATOM 745 C CA . GLU A 1 94 ? -7.244 7.744 11.329 1.00 94.38 94 GLU A CA 1
ATOM 746 C C . GLU A 1 94 ? -7.109 9.241 11.668 1.00 94.38 94 GLU A C 1
ATOM 748 O O . GLU A 1 94 ? -7.031 10.077 10.770 1.00 94.38 94 GLU A O 1
ATOM 753 N N . GLN A 1 95 ? -7.012 9.588 12.956 1.00 94.19 95 GLN A N 1
ATOM 754 C CA . GLN A 1 95 ? -6.934 10.985 13.409 1.00 94.19 95 GLN A CA 1
ATOM 755 C C . GLN A 1 95 ? -5.658 11.688 12.927 1.00 94.19 95 GLN A C 1
ATOM 757 O O . GLN A 1 95 ? -5.703 12.819 12.445 1.00 94.19 95 GLN A O 1
ATOM 762 N N . THR A 1 96 ? -4.517 11.002 12.996 1.00 95.00 96 THR A N 1
ATOM 763 C CA . THR A 1 96 ? -3.229 11.531 12.527 1.00 95.00 96 THR A CA 1
ATOM 764 C C . THR A 1 96 ? -3.228 11.706 11.009 1.00 95.00 96 THR A C 1
ATOM 766 O O . THR A 1 96 ? -2.737 12.710 10.490 1.00 95.00 96 THR A O 1
ATOM 769 N N . LEU A 1 97 ? -3.829 10.762 10.283 1.00 94.56 97 LEU A N 1
ATOM 770 C CA . LEU A 1 97 ? -3.946 10.826 8.827 1.00 94.56 97 LEU A CA 1
ATOM 771 C C . LEU A 1 97 ? -4.894 11.940 8.369 1.00 94.56 97 LEU A C 1
ATOM 773 O O . LEU A 1 97 ? -4.608 12.598 7.369 1.00 94.56 97 LEU A O 1
ATOM 777 N N . TYR A 1 98 ? -5.968 12.205 9.117 1.00 94.94 98 TYR A N 1
ATOM 778 C CA . TYR A 1 98 ? -6.848 13.351 8.880 1.00 94.94 98 TYR A CA 1
ATOM 779 C C . TYR A 1 98 ? -6.201 14.698 9.196 1.00 94.94 98 TYR A C 1
ATOM 781 O O . TYR A 1 98 ? -6.646 15.705 8.655 1.00 94.94 98 TYR A O 1
ATOM 789 N N . ALA A 1 99 ? -5.169 14.760 10.035 1.00 94.94 99 ALA A N 1
ATOM 790 C CA . ALA A 1 99 ? -4.439 16.006 10.262 1.00 94.94 99 ALA A CA 1
ATOM 791 C C . ALA A 1 99 ? -3.523 16.356 9.072 1.00 94.94 99 ALA A C 1
ATOM 793 O O . ALA A 1 99 ? -3.383 17.526 8.717 1.00 94.94 99 ALA A O 1
ATOM 794 N N . SER A 1 100 ? -2.942 15.347 8.414 1.00 94.69 100 SER A N 1
ATOM 795 C CA . SER A 1 100 ? -2.025 15.530 7.281 1.00 94.69 100 SER A CA 1
ATOM 796 C C . SER A 1 100 ? -2.747 15.796 5.954 1.00 94.69 100 SER A C 1
ATOM 798 O O . SER A 1 100 ? -3.842 15.297 5.696 1.00 94.69 100 SER A O 1
ATOM 800 N N . MET A 1 101 ? -2.106 16.555 5.060 1.00 92.69 101 MET A N 1
ATOM 801 C CA . MET A 1 101 ? -2.612 16.792 3.704 1.00 92.69 101 MET A CA 1
ATOM 802 C C . MET A 1 101 ? -2.603 15.512 2.865 1.00 92.69 101 MET A C 1
ATOM 804 O O . MET A 1 101 ? -3.582 15.231 2.181 1.00 92.69 101 MET A O 1
ATOM 808 N N . HIS A 1 102 ? -1.533 14.717 2.943 1.00 92.94 102 HIS A N 1
ATOM 809 C CA . HIS A 1 102 ? -1.386 13.484 2.163 1.00 92.94 102 HIS A CA 1
ATOM 810 C C . HIS A 1 102 ? -2.266 12.354 2.711 1.00 92.94 102 HIS A C 1
ATOM 812 O O . HIS A 1 102 ? -2.959 11.682 1.943 1.00 92.94 102 HIS A O 1
ATOM 818 N N . GLY A 1 103 ? -2.332 12.225 4.040 1.00 94.19 103 GLY A N 1
ATOM 819 C CA . GLY A 1 103 ? -3.124 11.194 4.713 1.00 94.19 103 GLY A CA 1
ATOM 820 C C . GLY A 1 103 ? -4.609 11.240 4.340 1.00 94.19 103 GLY A C 1
ATOM 821 O O . GLY A 1 103 ? -5.187 10.203 4.014 1.00 94.19 103 GLY A O 1
ATOM 822 N N . LYS A 1 104 ? -5.213 12.437 4.260 1.00 94.62 104 LYS A N 1
ATOM 823 C CA . LYS A 1 104 ? -6.610 12.630 3.814 1.00 94.62 104 LYS A CA 1
ATOM 824 C C . LYS A 1 104 ? -6.893 12.009 2.444 1.00 94.62 104 LYS A C 1
ATOM 826 O O . LYS A 1 104 ? -7.946 11.400 2.246 1.00 94.62 104 LYS A O 1
ATOM 831 N N . PHE A 1 105 ? -5.971 12.158 1.491 1.00 94.56 105 PHE A N 1
ATOM 832 C CA . PHE A 1 105 ? -6.142 11.593 0.151 1.00 94.56 105 PHE A CA 1
ATOM 833 C C . PHE A 1 105 ? -6.107 10.067 0.183 1.00 94.56 105 PHE A C 1
ATOM 835 O O . PHE A 1 105 ? -6.957 9.434 -0.441 1.00 94.56 105 PHE A O 1
ATOM 842 N N . ILE A 1 106 ? -5.196 9.482 0.962 1.00 95.62 106 ILE A N 1
ATOM 843 C CA . ILE A 1 106 ? -5.103 8.027 1.123 1.00 95.62 106 ILE A CA 1
ATOM 844 C C . ILE A 1 106 ? -6.358 7.465 1.800 1.00 95.62 106 ILE A C 1
ATOM 846 O O . ILE A 1 106 ? -6.939 6.501 1.300 1.00 95.62 106 ILE A O 1
ATOM 850 N N . LEU A 1 107 ? -6.847 8.101 2.870 1.00 95.00 107 LEU A N 1
ATOM 851 C CA . LEU A 1 107 ? -8.088 7.694 3.543 1.00 95.00 107 LEU A CA 1
ATOM 852 C C . LEU A 1 107 ? -9.283 7.684 2.578 1.00 95.00 107 LEU A C 1
ATOM 854 O O . LEU A 1 107 ? -10.073 6.732 2.565 1.00 95.00 107 LEU A O 1
ATOM 858 N N . ARG A 1 108 ? -9.378 8.706 1.718 1.00 94.12 108 ARG A N 1
ATOM 859 C CA . ARG A 1 108 ? -10.411 8.801 0.680 1.00 94.12 108 ARG A CA 1
ATOM 860 C C . ARG A 1 108 ? -10.253 7.722 -0.394 1.00 94.12 108 ARG A C 1
ATOM 862 O O . ARG A 1 108 ? -11.251 7.102 -0.766 1.00 94.12 108 ARG A O 1
ATOM 869 N N . ASN A 1 109 ? -9.032 7.474 -0.872 1.00 93.19 109 ASN A N 1
ATOM 870 C CA . ASN A 1 109 ? -8.747 6.459 -1.893 1.00 93.19 109 ASN A CA 1
ATOM 871 C C . ASN A 1 109 ? -9.087 5.047 -1.388 1.00 93.19 109 ASN A C 1
ATOM 873 O O . ASN A 1 109 ? -9.758 4.278 -2.083 1.00 93.19 109 ASN A O 1
ATOM 877 N N . CYS A 1 110 ? -8.712 4.734 -0.148 1.00 92.62 110 CYS A N 1
ATOM 878 C CA . CYS A 1 110 ? -9.015 3.454 0.492 1.00 92.62 110 CYS A CA 1
ATOM 879 C C . CYS A 1 110 ? -10.464 3.360 1.009 1.00 92.62 110 CYS A C 1
ATOM 881 O O . CYS A 1 110 ? -10.923 2.267 1.347 1.00 92.62 110 CYS A O 1
ATOM 883 N N . ARG A 1 111 ? -11.216 4.472 1.032 1.00 93.81 111 ARG A N 1
ATOM 884 C CA . ARG A 1 111 ? -12.591 4.576 1.560 1.00 93.81 111 ARG A CA 1
ATOM 885 C C . ARG A 1 111 ? -12.705 4.077 3.005 1.00 93.81 111 ARG A C 1
ATOM 887 O O . ARG A 1 111 ? -13.622 3.317 3.332 1.00 93.81 111 ARG A O 1
ATOM 894 N N . ILE A 1 112 ? -11.776 4.504 3.862 1.00 95.00 112 ILE A N 1
ATOM 895 C CA . ILE A 1 112 ? -11.666 4.026 5.251 1.00 95.00 112 ILE A CA 1
ATOM 896 C C . ILE A 1 112 ? -12.921 4.350 6.080 1.00 95.00 112 ILE A C 1
ATOM 898 O O . ILE A 1 112 ? -13.347 3.525 6.887 1.00 95.00 112 ILE A O 1
ATOM 902 N N . ASP A 1 113 ? -13.616 5.457 5.803 1.00 93.50 113 ASP A N 1
ATOM 903 C CA . ASP A 1 113 ? -14.890 5.778 6.470 1.00 93.50 113 ASP A CA 1
ATOM 904 C C . ASP A 1 113 ? -15.963 4.702 6.263 1.00 93.50 113 ASP A C 1
ATOM 906 O O . ASP A 1 113 ? -16.746 4.391 7.165 1.00 93.50 113 ASP A O 1
ATOM 910 N N . GLN A 1 114 ? -16.018 4.126 5.057 1.00 93.81 114 GLN A N 1
ATOM 911 C CA . GLN A 1 114 ? -16.962 3.055 4.737 1.00 93.81 114 GLN A CA 1
ATOM 912 C C . GLN A 1 114 ? -16.530 1.749 5.395 1.00 93.81 114 GLN A C 1
ATOM 914 O O . GLN A 1 114 ? -17.382 1.023 5.901 1.00 93.81 114 GLN A O 1
ATOM 919 N N . PHE A 1 115 ? -15.221 1.489 5.443 1.00 94.50 115 PHE A N 1
ATOM 920 C CA . PHE A 1 115 ? -14.658 0.337 6.138 1.00 94.50 115 PHE A CA 1
ATOM 921 C C . PHE A 1 115 ? -15.012 0.351 7.632 1.00 94.50 115 PHE A C 1
ATOM 923 O O . PHE A 1 115 ? -15.507 -0.648 8.147 1.00 94.50 115 PHE A O 1
ATOM 930 N N . LYS A 1 116 ? -14.881 1.504 8.300 1.00 94.12 116 LYS A N 1
ATOM 931 C CA . LYS A 1 116 ? -15.243 1.687 9.716 1.00 94.12 116 LYS A CA 1
ATOM 932 C C . LYS A 1 116 ? -16.720 1.402 10.003 1.00 94.12 116 LYS A C 1
ATOM 934 O O . LYS A 1 116 ? -17.048 0.815 11.027 1.00 94.12 116 LYS A O 1
ATOM 939 N N . ARG A 1 117 ? -17.620 1.841 9.116 1.00 94.25 117 ARG A N 1
ATOM 940 C CA . ARG A 1 117 ? -19.078 1.741 9.322 1.00 94.25 117 ARG A CA 1
ATOM 941 C C . ARG A 1 117 ? -19.656 0.397 8.883 1.00 94.25 117 ARG A C 1
ATOM 943 O O . ARG A 1 117 ? -20.549 -0.122 9.544 1.00 94.25 117 ARG A O 1
ATOM 950 N N . LYS A 1 118 ? -19.223 -0.115 7.727 1.00 94.06 118 LYS A N 1
ATOM 951 C CA . LYS A 1 118 ? -19.797 -1.288 7.047 1.00 94.06 118 LYS A CA 1
ATOM 952 C C . LYS A 1 118 ? -18.714 -2.058 6.284 1.00 94.06 118 LYS A C 1
ATOM 954 O O . LYS A 1 118 ? -18.538 -1.877 5.076 1.00 94.06 118 LYS A O 1
ATOM 959 N N . ARG A 1 119 ? -18.028 -2.966 6.984 1.00 94.19 119 ARG A N 1
ATOM 960 C CA . ARG A 1 119 ? -16.926 -3.776 6.428 1.00 94.19 119 ARG A CA 1
ATOM 961 C C . ARG A 1 119 ? -17.366 -4.646 5.246 1.00 94.19 119 ARG A C 1
ATOM 963 O O . ARG A 1 119 ? -16.674 -4.673 4.232 1.00 94.19 119 ARG A O 1
ATOM 970 N N . ASP A 1 120 ? -18.545 -5.265 5.314 1.00 93.44 120 ASP A N 1
ATOM 971 C CA . ASP A 1 120 ? -19.044 -6.138 4.238 1.00 93.44 120 ASP A CA 1
ATOM 972 C C . ASP A 1 120 ? -19.329 -5.377 2.941 1.00 93.44 120 ASP A C 1
ATOM 974 O O . ASP A 1 120 ? -18.935 -5.802 1.854 1.00 93.44 120 ASP A O 1
ATOM 978 N N . GLN A 1 121 ? -19.971 -4.210 3.046 1.00 94.44 121 GLN A N 1
ATOM 979 C CA . GLN A 1 121 ? -20.252 -3.365 1.885 1.00 94.44 121 GLN A CA 1
ATOM 980 C C . GLN A 1 121 ? -18.950 -2.861 1.256 1.00 94.44 121 GLN A C 1
ATOM 982 O O . GLN A 1 121 ? -18.812 -2.850 0.032 1.00 94.44 121 GLN A O 1
ATOM 987 N N . TRP A 1 122 ? -17.983 -2.471 2.088 1.00 95.88 122 TRP A N 1
ATOM 988 C CA . TRP A 1 122 ? -16.663 -2.074 1.619 1.00 95.88 122 TRP A CA 1
ATOM 989 C C . TRP A 1 122 ? -15.968 -3.223 0.875 1.00 95.88 122 TRP A C 1
ATOM 991 O O . TRP A 1 122 ? -15.496 -3.028 -0.245 1.00 95.88 122 TRP A O 1
ATOM 1001 N N . ARG A 1 123 ? -15.999 -4.442 1.427 1.00 94.50 123 ARG A N 1
ATOM 1002 C CA . ARG A 1 123 ? -15.425 -5.644 0.806 1.00 94.50 123 ARG A CA 1
ATOM 1003 C C . ARG A 1 123 ? -16.027 -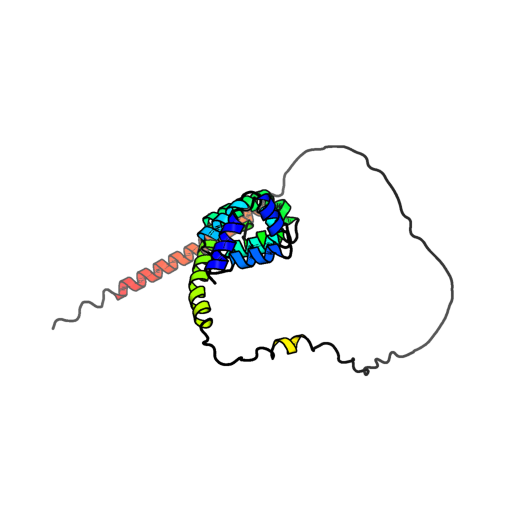5.910 -0.575 1.00 94.50 123 ARG A C 1
ATOM 1005 O O . ARG A 1 123 ? -15.291 -6.091 -1.547 1.00 94.50 123 ARG A O 1
ATOM 1012 N N . GLN A 1 124 ? -17.356 -5.871 -0.684 1.00 94.06 124 GLN A N 1
ATOM 1013 C CA . GLN A 1 124 ? -18.066 -6.052 -1.956 1.00 94.06 124 GLN A CA 1
ATOM 1014 C C . GLN A 1 124 ? -17.699 -4.972 -2.981 1.00 94.06 124 GLN A C 1
ATOM 1016 O O . GLN A 1 124 ? -17.504 -5.279 -4.160 1.00 94.06 124 GLN A O 1
ATOM 1021 N N . GLN A 1 125 ? -17.558 -3.715 -2.546 1.00 92.88 125 GLN A N 1
ATOM 1022 C CA . GLN A 1 125 ? -17.106 -2.638 -3.425 1.00 92.88 125 GLN A CA 1
ATOM 1023 C C . GLN A 1 125 ? -15.682 -2.882 -3.929 1.00 92.88 125 GLN A C 1
ATOM 1025 O O . GLN A 1 125 ? -15.454 -2.774 -5.132 1.00 92.88 125 GLN A O 1
ATOM 1030 N N . GLN A 1 126 ? -14.739 -3.246 -3.054 1.00 93.31 126 GLN A N 1
ATOM 1031 C CA . GLN A 1 126 ? -13.349 -3.498 -3.454 1.00 93.31 126 GLN A CA 1
ATOM 1032 C C . GLN A 1 126 ? -13.237 -4.675 -4.432 1.00 93.31 126 GLN A C 1
ATOM 1034 O O . GLN A 1 126 ? -12.550 -4.570 -5.451 1.00 93.31 126 GLN A O 1
ATOM 1039 N N . GLN A 1 127 ? -13.975 -5.762 -4.193 1.00 91.00 127 GLN A N 1
ATOM 1040 C CA . GLN A 1 127 ? -14.072 -6.880 -5.139 1.00 91.00 127 GLN A CA 1
ATOM 1041 C C . GLN A 1 127 ? -14.705 -6.455 -6.471 1.00 91.00 127 GLN A C 1
ATOM 1043 O O . GLN A 1 127 ? -14.256 -6.863 -7.540 1.00 91.00 127 GLN A O 1
ATOM 1048 N N . GLY A 1 128 ? -15.748 -5.620 -6.430 1.00 89.69 128 GLY A N 1
ATOM 1049 C CA . GLY A 1 128 ? -16.365 -5.043 -7.624 1.00 89.69 128 GLY A CA 1
ATOM 1050 C C . GLY A 1 128 ? -15.383 -4.215 -8.454 1.00 89.69 128 GLY A C 1
ATOM 1051 O O . GLY A 1 128 ? -15.371 -4.341 -9.676 1.00 89.69 128 GLY A O 1
ATOM 1052 N N . GLN A 1 129 ? -14.527 -3.419 -7.807 1.00 87.75 129 GLN A N 1
ATOM 1053 C CA . GLN A 1 129 ? -13.504 -2.628 -8.496 1.00 87.75 129 GLN A CA 1
ATOM 1054 C C . GLN A 1 129 ? -12.422 -3.505 -9.124 1.00 87.75 129 GLN A C 1
ATOM 1056 O O . GLN A 1 129 ? -12.072 -3.280 -10.278 1.00 87.75 129 GLN A O 1
ATOM 1061 N N . SER A 1 130 ? -11.950 -4.537 -8.420 1.00 85.38 130 SER A N 1
ATOM 1062 C CA . SER A 1 130 ? -10.988 -5.496 -8.980 1.00 85.38 130 SER A CA 1
ATOM 1063 C C . SER A 1 130 ? -11.555 -6.222 -10.207 1.00 85.38 130 SER A C 1
ATOM 1065 O O . SER A 1 130 ? -10.891 -6.290 -11.239 1.00 85.38 130 SER A O 1
ATOM 1067 N N . ARG A 1 131 ? -12.821 -6.666 -10.155 1.00 86.19 131 ARG A N 1
ATOM 1068 C CA . ARG A 1 131 ? -13.498 -7.282 -11.310 1.00 86.19 131 ARG A CA 1
ATOM 1069 C C . ARG A 1 131 ? -13.599 -6.334 -12.501 1.00 86.19 131 ARG A C 1
ATOM 1071 O O . ARG A 1 131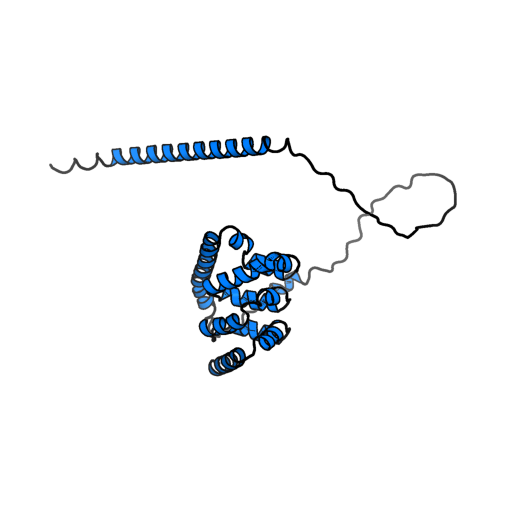 ? -13.288 -6.730 -13.615 1.00 86.19 131 ARG A O 1
ATOM 1078 N N . LYS A 1 132 ? -14.000 -5.078 -12.277 1.00 87.31 132 LYS A N 1
ATOM 1079 C CA . LYS A 1 132 ? -14.059 -4.071 -13.349 1.00 87.31 132 LYS A CA 1
ATOM 1080 C C . LYS A 1 132 ? -12.684 -3.831 -13.964 1.00 87.31 132 LYS A C 1
ATOM 1082 O O . LYS A 1 132 ? -12.570 -3.831 -15.181 1.00 87.31 132 LYS A O 1
ATOM 1087 N N . GLN A 1 133 ? -11.649 -3.673 -13.139 1.00 85.50 133 GLN A N 1
ATOM 1088 C CA . GLN A 1 133 ? -10.279 -3.505 -13.627 1.00 85.50 133 GLN A CA 1
ATOM 1089 C C . GLN A 1 133 ? -9.833 -4.691 -14.487 1.00 85.50 133 GLN A C 1
ATOM 1091 O O . GLN A 1 133 ? -9.252 -4.469 -15.543 1.00 85.50 133 GLN A O 1
ATOM 1096 N N . ALA A 1 134 ? -10.166 -5.924 -14.095 1.00 83.62 134 ALA A N 1
ATOM 1097 C CA . ALA A 1 134 ? -9.872 -7.111 -14.896 1.00 83.62 134 ALA A CA 1
ATOM 1098 C C . ALA A 1 134 ? -10.602 -7.108 -16.252 1.00 83.62 134 ALA A C 1
ATOM 1100 O O . ALA A 1 134 ? -9.990 -7.418 -17.267 1.00 83.62 134 ALA A O 1
ATOM 1101 N N . LEU A 1 135 ? -11.878 -6.704 -16.291 1.00 87.69 135 LEU A N 1
ATOM 1102 C CA . LEU A 1 135 ? -12.643 -6.604 -17.542 1.00 87.69 135 LEU A CA 1
ATOM 1103 C C . LEU A 1 135 ? -12.067 -5.551 -18.503 1.00 87.69 135 LEU A C 1
ATOM 1105 O O . LEU A 1 135 ? -12.007 -5.781 -19.705 1.00 87.69 135 LEU A O 1
ATOM 1109 N N . PHE A 1 136 ? -11.628 -4.400 -17.984 1.00 85.12 136 PHE A N 1
ATOM 1110 C CA . PHE A 1 136 ? -11.045 -3.336 -18.810 1.00 85.12 136 PHE A CA 1
ATOM 1111 C C . PHE A 1 136 ? -9.573 -3.578 -19.177 1.00 85.12 136 PHE A C 1
ATOM 1113 O O . PHE A 1 136 ? -9.082 -2.959 -20.121 1.00 85.12 136 PHE A O 1
ATOM 1120 N N . ALA A 1 137 ? -8.867 -4.468 -18.472 1.00 83.38 137 ALA A N 1
ATOM 1121 C CA . ALA A 1 137 ? -7.470 -4.784 -18.769 1.00 83.38 137 ALA A CA 1
ATOM 1122 C C . ALA A 1 137 ? -7.296 -5.366 -20.181 1.00 83.38 137 ALA A C 1
ATOM 1124 O O . ALA A 1 137 ? -6.350 -4.992 -20.869 1.00 83.38 137 ALA A O 1
ATOM 1125 N N . ASP A 1 138 ? -8.232 -6.205 -20.632 1.00 80.12 138 ASP A N 1
ATOM 1126 C CA . ASP A 1 138 ? -8.208 -6.812 -21.970 1.00 80.12 138 ASP A CA 1
ATOM 1127 C C . ASP A 1 138 ? -8.336 -5.755 -23.082 1.00 80.12 138 ASP A C 1
ATOM 1129 O O . ASP A 1 138 ? -7.575 -5.731 -24.048 1.00 80.12 138 ASP A O 1
ATOM 1133 N N . ILE A 1 139 ? -9.221 -4.774 -22.879 1.00 84.06 139 ILE A N 1
ATOM 1134 C CA . ILE A 1 139 ? -9.418 -3.661 -23.817 1.00 84.06 139 ILE A CA 1
ATOM 1135 C C . ILE A 1 139 ? -8.143 -2.813 -23.919 1.00 84.06 139 ILE A C 1
ATOM 1137 O O . ILE A 1 139 ? -7.682 -2.521 -25.022 1.00 84.06 139 ILE A O 1
ATOM 1141 N N . ILE A 1 140 ? -7.526 -2.460 -22.788 1.00 74.81 140 ILE A N 1
ATOM 1142 C CA . ILE A 1 140 ? -6.303 -1.640 -22.778 1.00 74.81 140 ILE A CA 1
ATOM 1143 C C . ILE A 1 140 ? -5.128 -2.401 -23.410 1.00 74.81 140 ILE A C 1
ATOM 1145 O O . ILE A 1 140 ? -4.381 -1.828 -24.208 1.00 74.81 140 ILE A O 1
ATOM 1149 N N . GLN A 1 141 ? -4.989 -3.700 -23.130 1.00 65.88 141 GLN A N 1
ATOM 1150 C CA . GLN A 1 141 ? -3.956 -4.531 -23.755 1.00 65.88 141 GLN A CA 1
ATOM 1151 C C . GLN A 1 141 ? -4.168 -4.682 -25.269 1.00 65.88 141 GLN A C 1
ATOM 1153 O O . GLN A 1 141 ? -3.187 -4.658 -26.017 1.00 65.88 141 GLN A O 1
ATOM 1158 N N . SER A 1 142 ? -5.420 -4.745 -25.739 1.00 58.06 142 SER A N 1
ATOM 1159 C CA . SER A 1 142 ? -5.739 -4.804 -27.174 1.00 58.06 142 SER A CA 1
ATOM 1160 C C . SER A 1 142 ? -5.296 -3.540 -27.930 1.00 58.06 142 SER A C 1
ATOM 1162 O O . SER A 1 142 ? -4.740 -3.636 -29.023 1.00 58.06 142 SER A O 1
ATOM 1164 N N . THR A 1 143 ? -5.422 -2.359 -27.311 1.00 56.31 143 THR A N 1
ATOM 1165 C CA . THR A 1 143 ? -4.966 -1.079 -27.890 1.00 56.31 143 THR A CA 1
ATOM 1166 C C . THR A 1 143 ? -3.452 -0.864 -27.814 1.00 56.31 143 THR A C 1
ATOM 1168 O O . THR A 1 143 ? -2.910 -0.049 -28.553 1.00 56.31 143 THR A O 1
ATOM 1171 N N . GLY A 1 144 ? -2.744 -1.613 -26.960 1.00 52.00 144 GLY A N 1
ATOM 1172 C CA . GLY A 1 144 ? -1.286 -1.539 -26.816 1.00 52.00 144 GLY A CA 1
ATOM 1173 C C . GLY A 1 144 ? -0.506 -2.325 -27.875 1.00 52.00 144 GLY A C 1
ATOM 1174 O O . GLY A 1 144 ? 0.717 -2.214 -27.940 1.00 52.00 144 GLY A O 1
ATOM 1175 N N . LYS A 1 145 ? -1.190 -3.106 -28.723 1.00 43.84 145 LYS A N 1
ATOM 1176 C CA . LYS A 1 145 ? -0.586 -3.831 -29.851 1.00 43.84 145 LYS A CA 1
ATOM 1177 C C . LYS A 1 145 ? -0.747 -3.063 -31.166 1.00 43.84 145 LYS A C 1
ATOM 1179 O O . LYS A 1 145 ? -0.999 -3.658 -32.210 1.00 43.84 145 LYS A O 1
ATOM 1184 N N . VAL A 1 146 ? -0.575 -1.740 -31.136 1.00 44.56 146 VAL A N 1
ATOM 1185 C CA . VAL A 1 146 ? -0.250 -0.994 -32.358 1.00 44.56 146 VAL A CA 1
ATOM 1186 C C . VAL A 1 146 ? 1.152 -1.435 -32.769 1.00 44.56 146 VAL A C 1
ATOM 1188 O O . VAL A 1 146 ? 2.139 -1.213 -32.072 1.00 44.56 146 VAL A O 1
ATOM 1191 N N . ARG A 1 147 ? 1.206 -2.176 -33.876 1.00 41.22 147 ARG A N 1
ATOM 1192 C CA . ARG A 1 147 ? 2.437 -2.606 -34.542 1.00 41.22 147 ARG A CA 1
ATOM 1193 C C . ARG A 1 147 ? 3.254 -1.354 -34.860 1.00 41.22 147 ARG A C 1
ATOM 1195 O O . ARG A 1 147 ? 2.682 -0.375 -35.325 1.00 41.22 147 ARG A O 1
ATOM 1202 N N . ASN A 1 148 ? 4.569 -1.407 -34.638 1.00 45.16 148 ASN A N 1
ATOM 1203 C CA . ASN A 1 148 ? 5.514 -0.411 -35.145 1.00 45.16 148 ASN A CA 1
ATOM 1204 C C . ASN A 1 148 ? 5.145 -0.023 -36.586 1.00 45.16 148 ASN A C 1
ATOM 1206 O O . ASN A 1 148 ? 5.195 -0.863 -37.485 1.00 45.16 148 ASN A O 1
ATOM 1210 N N . GLY A 1 149 ? 4.766 1.237 -36.775 1.00 41.59 149 GLY A N 1
ATOM 1211 C CA . GLY A 1 149 ? 4.363 1.797 -38.056 1.00 41.59 149 GLY A CA 1
ATOM 1212 C C . GLY A 1 149 ? 3.756 3.179 -37.851 1.00 41.59 149 GLY A C 1
ATOM 1213 O O . GLY A 1 149 ? 2.619 3.290 -37.412 1.00 41.59 149 GLY A O 1
ATOM 1214 N N . SER A 1 150 ? 4.544 4.205 -38.176 1.00 37.19 150 SER A N 1
ATOM 1215 C CA . SER A 1 150 ? 4.228 5.642 -38.186 1.00 37.19 150 SER A CA 1
ATOM 1216 C C . SER A 1 150 ? 3.843 6.294 -36.851 1.00 37.19 150 SER A C 1
ATOM 1218 O O . SER A 1 150 ? 2.756 6.131 -36.309 1.00 37.19 150 SER A O 1
ATOM 1220 N N . GLN A 1 151 ? 4.777 7.119 -36.388 1.00 40.28 151 GLN A N 1
ATOM 1221 C CA . GLN A 1 151 ? 4.587 8.228 -35.466 1.00 40.28 151 GLN A CA 1
ATOM 1222 C C . GLN A 1 151 ? 3.390 9.080 -35.918 1.00 40.28 151 GLN A C 1
ATOM 1224 O O . GLN A 1 151 ? 3.419 9.653 -37.003 1.00 40.28 151 GLN A O 1
ATOM 1229 N N . MET A 1 152 ? 2.332 9.129 -35.108 1.00 41.72 152 MET A N 1
ATOM 1230 C CA . MET A 1 152 ? 1.229 10.075 -35.275 1.00 41.72 152 MET A CA 1
ATOM 1231 C C . MET A 1 152 ? 1.345 11.113 -34.161 1.00 41.72 152 MET A C 1
ATOM 1233 O O . MET A 1 152 ? 1.275 10.778 -32.978 1.00 41.72 152 MET A O 1
ATOM 1237 N N . GLU A 1 153 ? 1.604 12.355 -34.564 1.00 44.56 153 GLU A N 1
ATOM 1238 C CA . GLU A 1 153 ? 1.780 13.526 -33.709 1.00 44.56 153 GLU A CA 1
ATOM 1239 C C . GLU A 1 153 ? 0.538 13.774 -32.845 1.00 44.56 153 GLU A C 1
ATOM 1241 O O . GLU A 1 153 ? -0.555 14.051 -33.338 1.00 44.56 153 GLU A O 1
ATOM 1246 N N . VAL A 1 154 ? 0.726 13.724 -31.530 1.00 51.50 154 VAL A N 1
ATOM 1247 C CA . VAL A 1 154 ? -0.234 14.197 -30.523 1.00 51.50 154 VAL A CA 1
ATOM 1248 C C . VAL A 1 154 ? 0.238 15.534 -29.948 1.00 51.50 154 VAL A C 1
ATOM 1250 O O . VAL A 1 154 ? 0.244 15.730 -28.739 1.00 51.50 154 VAL A O 1
ATOM 1253 N N . ASP A 1 155 ? 0.609 16.472 -30.825 1.00 42.88 155 ASP A N 1
ATOM 1254 C CA . ASP A 1 155 ? 1.082 17.807 -30.421 1.00 42.88 155 ASP A CA 1
ATOM 1255 C C . ASP A 1 155 ? 0.036 18.925 -30.605 1.00 42.88 155 ASP A C 1
ATOM 1257 O O . ASP A 1 155 ? 0.191 20.021 -30.081 1.00 42.88 155 ASP A O 1
ATOM 1261 N N . ALA A 1 156 ? -1.120 18.674 -31.225 1.00 49.09 156 ALA A N 1
ATOM 1262 C CA . ALA A 1 156 ? -2.058 19.760 -31.552 1.00 49.09 156 ALA A CA 1
ATOM 1263 C C . ALA A 1 156 ? -3.082 20.141 -30.454 1.00 49.09 156 ALA A C 1
ATOM 1265 O O . ALA A 1 156 ? -3.789 21.140 -30.605 1.00 49.09 156 ALA A O 1
ATOM 1266 N N . TYR A 1 157 ? -3.199 19.387 -29.352 1.00 49.34 157 TYR A N 1
ATOM 1267 C CA . TYR A 1 157 ? -4.194 19.684 -28.299 1.00 49.34 157 TYR A CA 1
ATOM 1268 C C . TYR A 1 157 ? -3.594 20.370 -27.062 1.00 49.34 157 TYR A C 1
ATOM 1270 O O . TYR A 1 157 ? -4.251 21.191 -26.423 1.00 49.34 157 TYR A O 1
ATOM 1278 N N . SER A 1 158 ? -2.317 20.123 -26.770 1.00 44.44 158 SER A N 1
ATOM 1279 C CA . SER A 1 158 ? -1.613 20.723 -25.629 1.00 44.44 158 SER A CA 1
ATOM 1280 C C . SER A 1 158 ? -1.214 22.185 -25.875 1.00 44.44 158 SER A C 1
ATOM 1282 O O . SER A 1 158 ? -1.114 22.960 -24.926 1.00 44.44 158 SER A O 1
ATOM 1284 N N . GLN A 1 159 ? -1.052 22.607 -27.137 1.00 49.06 159 GLN A N 1
ATOM 1285 C CA . GLN A 1 159 ? -0.705 23.997 -27.469 1.00 49.06 159 GLN A CA 1
ATOM 1286 C C . GLN A 1 159 ? -1.884 24.985 -27.386 1.00 49.06 159 GLN A C 1
ATOM 1288 O O . GLN A 1 159 ? -1.650 26.191 -27.338 1.00 49.06 159 GLN A O 1
ATOM 1293 N N . ARG A 1 160 ? -3.144 24.526 -27.326 1.00 47.00 160 ARG A N 1
ATOM 1294 C CA . ARG A 1 160 ? -4.313 25.431 -27.249 1.00 47.00 160 ARG A CA 1
ATOM 1295 C C . ARG A 1 160 ? -4.657 25.925 -25.843 1.00 47.00 160 ARG A C 1
ATOM 1297 O O . ARG A 1 160 ? -5.392 26.895 -25.729 1.00 47.00 160 ARG A O 1
ATOM 1304 N N . ILE A 1 161 ? -4.124 25.307 -24.789 1.00 53.28 161 ILE A N 1
ATOM 1305 C CA . ILE A 1 161 ? -4.375 25.742 -23.401 1.00 53.28 161 ILE A CA 1
ATOM 1306 C C . ILE A 1 161 ? -3.289 26.708 -22.892 1.00 53.28 161 ILE A C 1
ATOM 1308 O O . ILE A 1 161 ? -3.540 27.465 -21.962 1.00 53.28 161 ILE A O 1
ATOM 1312 N N . ILE A 1 162 ? -2.103 26.737 -23.513 1.00 53.12 162 ILE A N 1
ATOM 1313 C CA . ILE A 1 162 ? -0.946 27.503 -23.006 1.00 53.12 162 ILE A CA 1
ATOM 1314 C C . ILE A 1 162 ? -0.777 28.874 -23.700 1.00 53.12 162 ILE A C 1
ATOM 1316 O O . ILE A 1 162 ? -0.040 29.720 -23.208 1.00 53.12 162 ILE A O 1
ATOM 1320 N N . LEU A 1 163 ? -1.501 29.162 -24.788 1.00 50.28 163 LEU A N 1
ATOM 1321 C CA . LEU A 1 163 ? -1.417 30.449 -25.504 1.00 50.28 163 LEU A CA 1
ATOM 1322 C C . LEU A 1 163 ? -2.714 31.267 -25.458 1.00 50.28 163 LEU A C 1
ATOM 1324 O O . LEU A 1 163 ? -3.129 31.844 -26.462 1.00 50.28 163 LEU A O 1
ATOM 1328 N N . GLN A 1 164 ? -3.345 31.360 -24.287 1.00 52.78 164 GLN A N 1
ATOM 1329 C CA . GLN A 1 164 ? -4.414 32.336 -24.063 1.00 52.78 164 GLN A CA 1
ATOM 1330 C C . GLN A 1 164 ? -4.144 33.209 -22.840 1.00 52.78 164 GLN A C 1
ATOM 1332 O O . GLN A 1 164 ? -4.978 33.340 -21.955 1.00 52.78 164 GLN A O 1
ATOM 1337 N N . GLU A 1 165 ? -2.979 33.854 -22.825 1.00 53.84 165 GLU A N 1
ATOM 1338 C CA . GLU A 1 165 ? -2.753 35.045 -22.008 1.00 53.84 165 GLU A CA 1
ATOM 1339 C C . GLU A 1 165 ? -1.729 35.969 -22.687 1.00 53.84 165 GLU A C 1
ATOM 1341 O O . GLU A 1 165 ? -0.523 35.836 -22.504 1.00 53.84 165 GLU A O 1
ATOM 1346 N N . ASN A 1 166 ? -2.228 36.853 -23.560 1.00 51.47 166 ASN A N 1
ATOM 1347 C CA . ASN A 1 166 ? -1.787 38.245 -23.737 1.00 51.47 166 ASN A CA 1
ATOM 1348 C C . ASN A 1 166 ? -2.468 38.856 -24.970 1.00 51.47 166 ASN A C 1
ATOM 1350 O O . ASN A 1 166 ? -2.040 38.670 -26.109 1.00 51.47 166 ASN A O 1
ATOM 1354 N N . LYS A 1 167 ? -3.523 39.638 -24.738 1.00 41.34 167 LYS A N 1
ATOM 1355 C CA . LYS A 1 167 ? -3.947 40.687 -25.668 1.00 41.34 167 LYS A CA 1
ATOM 1356 C C . LYS A 1 167 ? -4.310 41.912 -24.821 1.00 41.34 167 LYS A C 1
ATOM 1358 O O . LYS A 1 167 ? -5.114 41.756 -23.902 1.00 41.34 167 LYS A O 1
ATOM 1363 N N . PRO A 1 168 ? -3.696 43.087 -25.049 1.00 46.94 168 PRO A N 1
ATOM 1364 C CA . PRO A 1 168 ? -3.961 44.268 -24.237 1.00 46.94 168 PRO A CA 1
ATOM 1365 C C . PRO A 1 168 ? -5.407 44.740 -24.424 1.00 46.94 168 PRO A C 1
ATOM 1367 O O . PRO A 1 168 ? -5.966 44.654 -25.520 1.00 46.94 168 PRO A O 1
ATOM 1370 N N . ALA A 1 169 ? -6.006 45.221 -23.335 1.00 48.25 169 ALA A N 1
ATOM 1371 C CA . ALA A 1 169 ? -7.361 45.756 -23.315 1.00 48.25 169 ALA A CA 1
ATOM 1372 C C . ALA A 1 169 ? -7.507 46.936 -24.299 1.00 48.25 169 ALA A C 1
ATOM 1374 O O . ALA A 1 169 ? -6.636 47.811 -24.322 1.00 48.25 169 ALA A O 1
ATOM 1375 N N . PRO A 1 170 ? -8.591 47.013 -25.094 1.00 45.28 170 PRO A N 1
ATOM 1376 C CA . PRO A 1 170 ? -8.855 48.192 -25.902 1.00 45.28 170 PRO A CA 1
ATOM 1377 C C . PRO A 1 170 ? -9.323 49.347 -25.008 1.00 45.28 170 PRO A C 1
ATOM 1379 O O . PRO A 1 170 ? -10.367 49.282 -24.360 1.00 45.28 170 PRO A O 1
ATOM 1382 N N . ALA A 1 171 ? -8.550 50.431 -25.005 1.00 53.72 171 ALA A N 1
ATOM 1383 C CA . ALA A 1 171 ? -8.980 51.724 -24.502 1.00 53.72 171 ALA A CA 1
ATOM 1384 C C . ALA A 1 171 ? -10.070 52.292 -25.427 1.00 53.72 171 ALA A C 1
ATOM 1386 O O . ALA A 1 171 ? -9.774 52.769 -26.518 1.00 53.72 171 ALA A O 1
ATOM 1387 N N . SER A 1 172 ? -11.335 52.195 -25.018 1.00 49.91 172 SER A N 1
ATOM 1388 C CA . SER A 1 172 ? -12.419 53.120 -25.400 1.00 49.91 172 SER A CA 1
ATOM 1389 C C . SER A 1 172 ? -13.736 52.714 -24.734 1.00 49.91 172 SER A C 1
ATOM 1391 O O . SER A 1 172 ? -14.585 52.050 -25.315 1.00 49.91 172 SER A O 1
ATOM 1393 N N . PHE A 1 173 ? -13.930 53.168 -23.500 1.00 43.09 173 PHE A N 1
ATOM 1394 C CA . PHE A 1 173 ? -15.260 53.554 -23.036 1.00 43.09 173 PHE A CA 1
ATOM 1395 C C . PHE A 1 173 ? -15.088 54.641 -21.976 1.00 43.09 173 PHE A C 1
ATOM 1397 O O . PHE A 1 173 ? -14.861 54.376 -20.798 1.00 43.09 173 PHE A O 1
ATOM 1404 N N . THR A 1 174 ? -15.097 55.888 -22.433 1.00 36.00 174 THR A N 1
ATOM 1405 C CA . THR A 1 174 ? -15.134 57.077 -21.586 1.00 36.00 174 THR A CA 1
ATOM 1406 C C . THR A 1 174 ? -16.518 57.174 -20.953 1.00 36.00 174 THR A C 1
ATOM 1408 O O . THR A 1 174 ? -17.484 57.511 -21.636 1.00 36.00 174 THR A O 1
ATOM 1411 N N . MET A 1 175 ? -16.631 56.893 -19.656 1.00 39.09 175 MET A N 1
ATOM 1412 C CA . MET A 1 175 ? -17.785 57.340 -18.886 1.00 39.09 175 MET A CA 1
ATOM 1413 C C . MET A 1 175 ? -17.494 58.763 -18.401 1.00 39.09 175 MET A C 1
ATOM 1415 O O . MET A 1 175 ? -16.730 58.981 -17.464 1.00 39.09 175 MET A O 1
ATOM 1419 N N . THR A 1 176 ? -18.069 59.729 -19.110 1.00 39.22 176 THR A N 1
ATOM 1420 C CA . THR A 1 176 ? -18.109 61.145 -18.746 1.00 39.22 176 THR A CA 1
ATOM 1421 C C . THR A 1 176 ? -18.869 61.297 -17.430 1.00 39.22 176 THR A C 1
ATOM 1423 O O . THR A 1 176 ? -20.086 61.124 -17.395 1.00 39.22 176 THR A O 1
ATOM 1426 N N . VAL A 1 177 ? -18.163 61.613 -16.344 1.00 39.47 177 VAL A N 1
ATOM 1427 C CA . VAL A 1 177 ? -18.776 62.144 -15.122 1.00 39.47 177 VAL A CA 1
ATOM 1428 C C . VAL A 1 177 ? -18.708 63.660 -15.232 1.00 39.47 177 VAL A C 1
ATOM 1430 O O . VAL A 1 177 ? -17.636 64.230 -15.410 1.00 39.47 177 VAL A O 1
ATOM 1433 N N . ALA A 1 178 ? -19.877 64.289 -15.224 1.00 35.00 178 ALA A N 1
ATOM 1434 C CA . ALA A 1 178 ? -20.030 65.728 -15.298 1.00 35.00 178 ALA A CA 1
ATOM 1435 C C . ALA A 1 178 ? -19.434 66.400 -14.053 1.00 35.00 178 ALA A C 1
ATOM 1437 O O . ALA A 1 178 ? -19.813 66.075 -12.928 1.00 35.00 178 ALA A O 1
ATOM 1438 N N . ASP A 1 179 ? -18.552 67.373 -14.274 1.00 32.97 179 ASP A N 1
ATOM 1439 C CA . ASP A 1 179 ? -18.221 68.388 -13.282 1.00 32.97 179 ASP A CA 1
ATOM 1440 C C . ASP A 1 179 ? -19.369 69.398 -13.184 1.00 32.97 179 ASP A C 1
ATOM 1442 O O . ASP A 1 179 ? -19.795 69.996 -14.175 1.00 32.97 179 ASP A O 1
ATOM 1446 N N . GLY A 1 180 ? -19.861 69.585 -11.961 1.00 30.98 180 GLY A N 1
ATOM 1447 C CA . GLY A 1 180 ? -20.965 70.475 -11.629 1.00 30.98 180 GLY A CA 1
ATOM 1448 C C . GLY A 1 180 ? -20.875 70.989 -10.193 1.00 30.98 180 GLY A C 1
ATOM 1449 O O . GLY A 1 180 ? -21.695 70.632 -9.362 1.00 30.98 180 GLY A O 1
ATOM 1450 N N . ALA A 1 181 ? -19.899 71.870 -9.958 1.00 32.41 181 ALA A N 1
ATOM 1451 C CA . ALA A 1 181 ? -19.921 72.977 -8.994 1.00 32.41 181 ALA A CA 1
ATOM 1452 C C . ALA A 1 181 ? -19.868 72.712 -7.459 1.00 32.41 181 ALA A C 1
ATOM 1454 O O . ALA A 1 181 ? -20.828 72.286 -6.831 1.00 32.41 181 ALA A O 1
ATOM 1455 N N . ARG A 1 182 ? -18.801 73.287 -6.866 1.00 31.34 182 ARG A N 1
ATOM 1456 C CA . ARG A 1 182 ? -18.815 74.283 -5.761 1.00 31.34 182 ARG A CA 1
ATOM 1457 C C . ARG A 1 182 ? -18.560 73.818 -4.304 1.00 31.34 182 ARG A C 1
ATOM 1459 O O . ARG A 1 182 ? -19.420 73.269 -3.639 1.00 31.34 182 ARG A O 1
ATOM 1466 N N . ALA A 1 183 ? -17.423 74.331 -3.808 1.00 30.56 183 ALA A N 1
ATOM 1467 C CA . ALA A 1 183 ? -17.158 74.939 -2.489 1.00 30.56 183 ALA A CA 1
ATOM 1468 C C . ALA A 1 183 ? -16.709 74.097 -1.266 1.00 30.56 183 ALA A C 1
ATOM 1470 O O . ALA A 1 183 ? -17.498 73.429 -0.616 1.00 30.56 183 ALA A O 1
ATOM 1471 N N . ALA A 1 184 ? -15.463 74.411 -0.868 1.00 28.61 184 ALA A N 1
ATOM 1472 C CA . ALA A 1 184 ? -15.041 74.957 0.437 1.00 28.61 184 ALA A CA 1
ATOM 1473 C C . ALA A 1 184 ? -14.584 74.036 1.594 1.00 28.61 184 ALA A C 1
ATOM 1475 O O . ALA A 1 184 ? -15.211 73.037 1.916 1.00 28.61 184 ALA A O 1
ATOM 1476 N N . ALA A 1 185 ? -13.540 74.559 2.270 1.00 29.75 185 ALA A N 1
ATOM 1477 C CA . ALA A 1 185 ? -13.041 74.306 3.637 1.00 29.75 185 ALA A CA 1
ATOM 1478 C C . ALA A 1 185 ? -12.202 73.019 3.841 1.00 29.75 185 ALA A C 1
ATOM 1480 O O . ALA A 1 185 ? -12.684 71.913 3.647 1.00 29.75 185 ALA A O 1
ATOM 1481 N N . SER A 1 186 ? -10.870 73.119 4.029 1.00 31.73 186 SER A N 1
ATOM 1482 C CA . SER A 1 186 ? -10.138 73.238 5.325 1.00 31.73 186 SER A CA 1
ATOM 1483 C C . SER A 1 186 ? -10.485 72.102 6.300 1.00 31.73 186 SER A C 1
ATOM 1485 O O . SER A 1 186 ? -11.656 71.856 6.525 1.00 31.73 186 SER A O 1
ATOM 1487 N N . SER A 1 187 ? -9.610 71.393 7.004 1.00 30.41 187 SER A N 1
ATOM 1488 C CA . SER A 1 187 ? -8.219 71.566 7.423 1.00 30.41 187 SER A CA 1
ATOM 1489 C C . SER A 1 187 ? -7.856 70.325 8.262 1.00 30.41 187 SER A C 1
ATOM 1491 O O . SER A 1 187 ? -8.741 69.772 8.901 1.00 30.41 187 SER A O 1
ATOM 1493 N N . SER A 1 188 ? -6.561 70.009 8.346 1.00 28.11 188 SER A N 1
ATOM 1494 C CA . SER A 1 188 ? -5.852 69.497 9.538 1.00 28.11 188 SER A CA 1
ATOM 1495 C C . SER A 1 188 ? -6.190 68.142 10.196 1.00 28.11 188 SER A C 1
ATOM 1497 O O . SER A 1 188 ? -7.318 67.878 10.583 1.00 28.11 188 SER A O 1
ATOM 1499 N N . ALA A 1 189 ? -5.089 67.442 10.531 1.00 28.61 189 ALA A N 1
ATOM 1500 C CA . ALA A 1 189 ? -4.889 66.580 11.712 1.00 28.61 189 ALA A CA 1
ATOM 1501 C C . ALA A 1 189 ? -5.605 65.201 11.696 1.00 28.61 189 ALA A C 1
ATOM 1503 O O . ALA A 1 189 ? -6.638 65.032 11.075 1.00 28.61 189 ALA A O 1
ATOM 1504 N N . ASP A 1 190 ? -5.143 64.116 12.319 1.00 30.52 190 ASP A N 1
ATOM 1505 C CA . ASP A 1 190 ? -3.943 63.827 13.096 1.00 30.52 190 ASP A CA 1
ATOM 1506 C C . ASP A 1 190 ? -3.703 62.298 13.073 1.00 30.52 190 ASP A C 1
ATOM 1508 O O . ASP A 1 190 ? -4.621 61.486 13.147 1.00 30.52 190 ASP A O 1
ATOM 1512 N N . LYS A 1 191 ? -2.434 61.941 12.912 1.00 28.33 191 LYS A N 1
ATOM 1513 C CA . LYS A 1 191 ? -1.669 60.825 13.493 1.00 28.33 191 LYS A CA 1
ATOM 1514 C C . LYS A 1 191 ? -2.364 59.802 14.432 1.00 28.33 191 LYS A C 1
ATOM 1516 O O . LYS A 1 191 ? -2.844 60.160 15.493 1.00 28.33 191 LYS A O 1
ATOM 1521 N N . ARG A 1 192 ? -2.027 58.518 14.165 1.00 26.12 192 ARG A N 1
ATOM 1522 C CA . ARG A 1 192 ? -1.654 57.430 15.125 1.00 26.12 192 ARG A CA 1
ATOM 1523 C C . ARG A 1 192 ? -2.755 56.973 16.119 1.00 26.12 192 ARG A C 1
ATOM 1525 O O . ARG A 1 192 ? -3.632 57.720 16.482 1.00 26.12 192 ARG A O 1
ATOM 1532 N N . LYS A 1 193 ? -2.791 55.754 16.663 1.00 27.89 193 LYS A N 1
ATOM 1533 C CA . LYS A 1 193 ? -1.764 54.753 16.990 1.00 27.89 193 LYS A CA 1
ATOM 1534 C C . LYS A 1 193 ? -2.484 53.432 17.328 1.00 27.89 193 LYS A C 1
ATOM 1536 O O . LYS A 1 193 ? -3.580 53.465 17.873 1.00 27.89 193 LYS A O 1
ATOM 1541 N N . GLN A 1 194 ? -1.832 52.295 17.093 1.00 33.38 194 GLN A N 1
ATOM 1542 C CA . GLN A 1 194 ? -2.147 51.041 17.794 1.00 33.38 194 GLN A CA 1
ATOM 1543 C C . GLN A 1 194 ? -1.753 51.115 19.281 1.00 33.38 194 GLN A C 1
ATOM 1545 O O . GLN A 1 194 ? -0.906 51.943 19.641 1.00 33.38 194 GLN A O 1
ATOM 1550 N N . PRO A 1 195 ? -2.247 50.171 20.100 1.00 33.09 195 PRO A N 1
ATOM 1551 C CA . PRO A 1 195 ? -1.370 49.537 21.076 1.00 33.09 195 PRO A CA 1
ATOM 1552 C C . PRO A 1 195 ? -1.490 48.004 21.139 1.00 33.09 195 PRO A C 1
ATOM 1554 O O . PRO A 1 195 ? -2.461 47.390 20.705 1.00 33.09 195 PRO A O 1
ATOM 1557 N N . SER A 1 196 ? -0.424 47.444 21.696 1.00 23.98 196 SER A N 1
ATOM 1558 C CA . SER A 1 196 ? -0.044 46.052 21.926 1.00 23.98 196 SER A CA 1
ATOM 1559 C C . SER A 1 196 ? -0.063 45.701 23.424 1.00 23.98 196 SER A C 1
ATOM 1561 O O . SER A 1 196 ? 0.190 46.599 24.224 1.00 23.98 196 SER A O 1
ATOM 1563 N N . GLY A 1 197 ? -0.199 44.401 23.736 1.00 24.11 197 GLY A N 1
ATOM 1564 C CA . GLY A 1 197 ? 0.209 43.723 24.993 1.00 24.11 197 GLY A CA 1
ATOM 1565 C C . GLY A 1 197 ? -0.734 43.906 26.194 1.00 24.11 197 GLY A C 1
ATOM 1566 O O . GLY A 1 197 ? -1.427 44.912 26.263 1.00 24.11 197 GLY A O 1
ATOM 1567 N N . ASP A 1 198 ? -0.858 43.019 27.185 1.00 24.83 198 ASP A N 1
ATOM 1568 C CA . ASP A 1 198 ? -0.294 41.697 27.503 1.00 24.83 198 ASP A CA 1
ATOM 1569 C C . ASP A 1 198 ? -1.162 41.070 28.635 1.00 24.83 198 ASP A C 1
ATOM 1571 O O . ASP A 1 198 ? -1.879 41.789 29.328 1.00 24.83 198 ASP A O 1
ATOM 1575 N N . ASP A 1 199 ? -1.034 39.748 28.807 1.00 26.47 199 ASP A N 1
ATOM 1576 C CA . ASP A 1 199 ? -1.159 38.934 30.037 1.00 26.47 199 ASP A CA 1
ATOM 1577 C C . ASP A 1 199 ? -2.478 38.652 30.811 1.00 26.47 199 ASP A C 1
ATOM 1579 O O . ASP A 1 199 ? -3.374 39.472 30.985 1.00 26.47 199 ASP A O 1
ATOM 1583 N N . GLU A 1 200 ? -2.464 37.425 31.368 1.00 25.62 200 GLU A N 1
ATOM 1584 C CA . GLU A 1 200 ? -3.113 36.926 32.600 1.00 25.62 200 GLU A CA 1
ATOM 1585 C C . GLU A 1 200 ? -4.311 35.936 32.505 1.00 25.62 200 GLU A C 1
ATOM 1587 O O . GLU A 1 200 ? -5.450 36.259 32.173 1.00 25.62 200 GLU A O 1
ATOM 1592 N N . GLN A 1 201 ? -4.038 34.677 32.888 1.00 33.47 201 GLN A N 1
ATOM 1593 C CA . GLN A 1 201 ? -4.990 33.667 33.396 1.00 33.47 201 GLN A CA 1
ATOM 1594 C C . GLN A 1 201 ? -5.051 33.771 34.935 1.00 33.47 201 GLN A C 1
ATOM 1596 O O . GLN A 1 201 ? -3.996 34.002 35.526 1.00 33.47 201 GLN A O 1
ATOM 1601 N N . PRO A 1 202 ? -6.186 33.473 35.623 1.00 34.50 202 PRO A N 1
ATOM 1602 C CA . PRO A 1 202 ? -6.316 32.127 36.225 1.00 34.50 202 PRO A CA 1
ATOM 1603 C C . PRO A 1 202 ? -7.742 31.565 36.518 1.00 34.50 202 PRO A C 1
ATOM 1605 O O . PRO A 1 202 ? -8.637 32.233 37.013 1.00 34.50 202 PRO A O 1
ATOM 1608 N N . SER A 1 203 ? -7.843 30.231 36.393 1.00 27.30 203 SER A N 1
ATOM 1609 C CA . SER A 1 203 ? -8.463 29.248 37.322 1.00 27.30 203 SER A CA 1
ATOM 1610 C C . SER A 1 203 ? -9.993 29.073 37.555 1.00 27.30 203 SER A C 1
ATOM 1612 O O . SER A 1 203 ? -10.718 29.986 37.917 1.00 27.30 203 SER A O 1
ATOM 1614 N N . ARG A 1 204 ? -10.371 27.773 37.536 1.00 24.97 204 ARG A N 1
ATOM 1615 C CA . ARG A 1 204 ? -11.259 26.990 38.444 1.00 24.97 204 ARG A CA 1
ATOM 1616 C C . ARG A 1 204 ? -12.766 27.301 38.569 1.00 24.97 204 ARG A C 1
ATOM 1618 O O . ARG 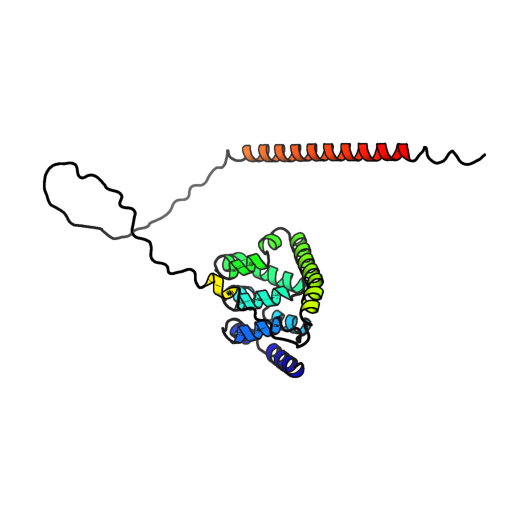A 1 204 ? -13.166 28.330 39.087 1.00 24.97 204 ARG A O 1
ATOM 1625 N N . GLY A 1 205 ? -13.583 26.254 38.360 1.00 25.61 205 GLY A N 1
ATOM 1626 C CA . GLY A 1 205 ? -14.861 26.084 39.071 1.00 25.61 205 GLY A CA 1
ATOM 1627 C C . GLY A 1 205 ? -15.925 25.251 38.348 1.00 25.61 205 GLY A C 1
ATOM 1628 O O . GLY A 1 205 ? -16.687 25.776 37.548 1.00 25.61 205 GLY A O 1
ATOM 1629 N N . SER A 1 206 ? -16.014 23.960 38.671 1.00 30.34 206 SER A N 1
ATOM 1630 C CA . SER A 1 206 ? -17.073 23.036 38.244 1.00 30.34 206 SER A CA 1
ATOM 1631 C C . SER A 1 206 ? -18.473 23.464 38.710 1.00 30.34 206 SER A C 1
ATOM 1633 O O . SER A 1 206 ? -18.645 23.811 39.876 1.00 30.34 206 SER A O 1
ATOM 1635 N N . LYS A 1 207 ? -19.497 23.288 37.862 1.00 33.28 207 LYS A N 1
ATOM 1636 C CA . LYS A 1 207 ? -20.878 22.990 38.288 1.00 33.28 207 LYS A CA 1
ATOM 1637 C C . LYS A 1 207 ? -21.569 22.083 37.264 1.00 33.28 207 LYS A C 1
ATOM 1639 O O . LYS A 1 207 ? -21.437 22.260 36.059 1.00 33.28 207 LYS A O 1
ATOM 1644 N N . VAL A 1 208 ? -22.253 21.078 37.797 1.00 29.92 208 VAL A N 1
ATOM 1645 C CA . VAL A 1 208 ? -22.884 19.928 37.138 1.00 29.92 208 VAL A CA 1
ATOM 1646 C C . VAL A 1 208 ? -24.416 20.041 37.303 1.00 29.92 208 VAL A C 1
ATOM 1648 O O . VAL A 1 208 ? -24.846 20.534 38.344 1.00 29.92 208 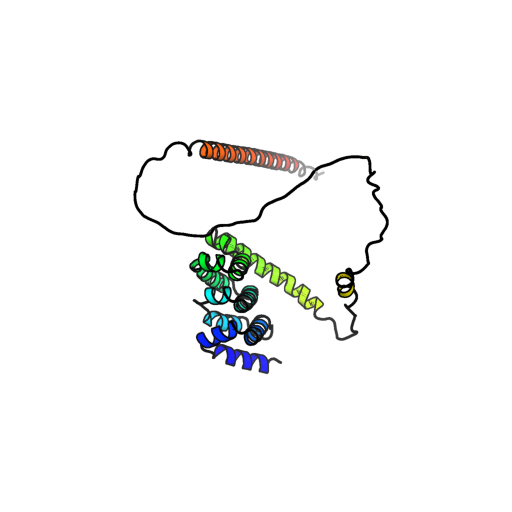VAL A O 1
ATOM 1651 N N . LEU A 1 209 ? -25.171 19.505 36.315 1.00 33.78 209 LEU A N 1
ATOM 1652 C CA . LEU A 1 209 ? -26.635 19.204 36.202 1.00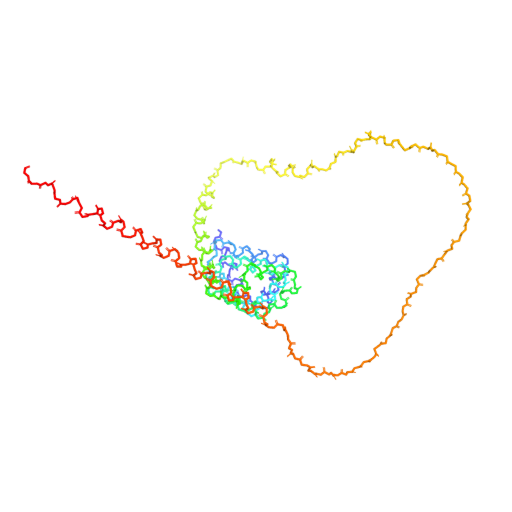 33.78 209 LEU A CA 1
ATOM 1653 C C . LEU A 1 209 ? -27.596 20.282 35.630 1.00 33.78 209 LEU A C 1
ATOM 1655 O O . LEU A 1 209 ? -27.360 21.461 35.878 1.00 33.78 209 LEU A O 1
ATOM 1659 N N . PRO A 1 210 ? -28.757 19.914 35.003 1.00 44.19 210 PRO A N 1
ATOM 1660 C CA . PRO A 1 210 ? -29.216 18.624 34.418 1.00 44.19 210 PRO A CA 1
ATOM 1661 C C . PRO A 1 210 ? -29.827 18.730 32.977 1.00 44.19 210 PRO A C 1
ATOM 1663 O O . PRO A 1 210 ? -30.003 19.832 32.459 1.00 44.19 210 PRO A O 1
ATOM 1666 N N . PRO A 1 211 ? -30.192 17.601 32.313 1.00 45.00 211 PRO A N 1
ATOM 1667 C CA . PRO A 1 211 ? -30.742 17.575 30.953 1.00 45.00 211 PRO A CA 1
ATOM 1668 C C . PRO A 1 211 ? -32.273 17.402 30.925 1.00 45.00 211 PRO A C 1
ATOM 1670 O O . PRO A 1 211 ? -32.808 16.448 31.488 1.00 45.00 211 PRO A O 1
ATOM 1673 N N . SER A 1 212 ? -32.994 18.268 30.210 1.00 39.78 212 SER A N 1
ATOM 1674 C CA . SER A 1 212 ? -34.365 18.004 29.734 1.00 39.78 212 SER A CA 1
ATOM 1675 C C . SER A 1 212 ? -34.802 19.071 28.733 1.00 39.78 212 SER A C 1
ATOM 1677 O O . SER A 1 212 ? -34.878 20.229 29.120 1.00 39.78 212 SER A O 1
ATOM 1679 N N . ALA A 1 213 ? -35.065 18.671 27.474 1.00 41.12 213 ALA A N 1
ATOM 1680 C CA . ALA A 1 213 ? -36.061 19.259 26.541 1.00 41.12 213 ALA A CA 1
ATOM 1681 C C . ALA A 1 213 ? -35.807 18.983 25.034 1.00 41.12 213 ALA A C 1
ATOM 1683 O O . ALA A 1 213 ? -36.619 19.384 24.208 1.00 41.12 213 ALA A O 1
ATOM 1684 N N . GLU A 1 214 ? -34.750 18.272 24.625 1.00 42.22 214 GLU A N 1
ATOM 1685 C CA . GLU A 1 214 ? -34.370 18.183 23.191 1.00 42.22 214 GLU A CA 1
ATOM 1686 C C . GLU A 1 214 ? -34.715 16.846 22.484 1.00 42.22 214 GLU A C 1
ATOM 1688 O O . GLU A 1 214 ? -34.465 16.677 21.288 1.00 42.22 214 GLU A O 1
ATOM 1693 N N . GLU A 1 215 ? -35.318 15.869 23.173 1.00 40.28 215 GLU A N 1
ATOM 1694 C CA . GLU A 1 215 ? -35.472 14.502 22.630 1.00 40.28 215 GLU A CA 1
ATOM 1695 C C . GLU A 1 215 ? -36.831 14.208 21.950 1.00 40.28 215 GLU A C 1
ATOM 1697 O O . GLU A 1 215 ? -36.976 13.238 21.199 1.00 40.28 215 GLU A O 1
ATOM 1702 N N . GLY A 1 216 ? -37.838 15.072 22.125 1.00 38.88 216 GLY A N 1
ATOM 1703 C CA . GLY A 1 216 ? -39.198 14.839 21.610 1.00 38.88 216 GLY A CA 1
ATOM 1704 C C . GLY A 1 216 ? -39.369 15.055 20.097 1.00 38.88 216 GLY A C 1
ATOM 1705 O O . GLY A 1 216 ? -40.119 14.330 19.434 1.00 38.88 216 GLY A O 1
ATOM 1706 N N . ALA A 1 217 ? -38.652 16.021 19.514 1.00 48.44 217 ALA A N 1
ATOM 1707 C CA . ALA A 1 217 ? -38.856 16.427 18.119 1.00 48.44 217 ALA A CA 1
ATOM 1708 C C . ALA A 1 217 ? -38.230 15.448 17.105 1.00 48.44 217 ALA A C 1
ATOM 1710 O O . ALA A 1 217 ? -38.811 15.166 16.051 1.00 48.44 217 ALA A O 1
ATOM 1711 N N . LYS A 1 218 ? -37.074 14.857 17.436 1.00 45.84 218 LYS A N 1
ATOM 1712 C CA . LYS A 1 218 ? -36.367 13.913 16.550 1.00 45.84 218 LYS A CA 1
ATOM 1713 C C . LYS A 1 218 ? -37.079 12.557 16.453 1.00 45.84 218 LYS A C 1
ATOM 1715 O O . LYS A 1 218 ? -37.076 11.943 15.383 1.00 45.84 218 LYS A O 1
ATOM 1720 N N . ARG A 1 219 ? -37.765 12.117 17.518 1.00 47.28 219 ARG A N 1
ATOM 1721 C CA . ARG A 1 219 ? -38.486 10.829 17.547 1.00 47.28 219 ARG A CA 1
ATOM 1722 C C . ARG A 1 219 ? -39.770 10.847 16.710 1.00 47.28 219 ARG A C 1
ATOM 1724 O O . ARG A 1 219 ? -40.043 9.877 16.007 1.00 47.28 219 ARG A O 1
ATOM 1731 N N . LYS A 1 220 ? -40.506 11.969 16.685 1.00 48.16 220 LYS A N 1
ATOM 1732 C CA . LYS A 1 220 ? -41.685 12.142 15.806 1.00 48.16 220 LYS A CA 1
ATOM 1733 C C . LYS A 1 220 ? -41.314 12.158 14.318 1.00 48.16 220 LYS A C 1
ATOM 1735 O O . LYS A 1 220 ? -42.031 11.571 13.510 1.00 48.16 220 LYS A O 1
ATOM 1740 N N . LYS A 1 221 ? -40.183 12.773 13.948 1.00 45.97 221 LYS A N 1
ATOM 1741 C CA . LYS A 1 221 ? -39.746 12.864 12.542 1.00 45.97 221 LYS A CA 1
ATOM 1742 C C . LYS A 1 221 ? -39.278 11.513 11.981 1.00 45.97 221 LYS A C 1
ATOM 1744 O O . LYS A 1 221 ? -39.595 11.207 10.836 1.00 45.97 221 LYS A O 1
ATOM 1749 N N . ARG A 1 222 ? -38.602 10.685 12.793 1.00 49.34 222 ARG A N 1
ATOM 1750 C CA . ARG A 1 222 ? -38.210 9.312 12.405 1.00 49.34 222 ARG A CA 1
ATOM 1751 C C . ARG A 1 222 ? -39.427 8.398 12.232 1.00 49.34 222 ARG A C 1
ATOM 1753 O O . ARG A 1 222 ? -39.537 7.758 11.195 1.00 49.34 222 ARG A O 1
ATOM 1760 N N . LYS A 1 223 ? -40.398 8.455 13.154 1.00 50.03 223 LYS A N 1
ATOM 1761 C CA . LYS A 1 223 ? -41.613 7.621 13.087 1.00 50.03 223 LYS A CA 1
ATOM 1762 C C . LYS A 1 223 ? -42.493 7.931 11.864 1.00 50.03 223 LYS A C 1
ATOM 1764 O O . LYS A 1 223 ? -43.038 7.018 11.258 1.00 50.03 223 LYS A O 1
ATOM 1769 N N . LYS A 1 224 ? -42.575 9.207 11.454 1.00 47.06 224 LYS A N 1
ATOM 1770 C CA . LYS A 1 224 ? -43.297 9.623 10.234 1.00 47.06 224 LYS A CA 1
ATOM 1771 C C . LYS A 1 224 ? -42.598 9.169 8.942 1.00 47.06 224 LYS A C 1
ATOM 1773 O O . LYS A 1 224 ? -43.268 8.928 7.946 1.00 47.06 224 LYS A O 1
ATOM 1778 N N . HIS A 1 225 ? -41.267 9.063 8.947 1.00 52.91 225 HIS A N 1
ATOM 1779 C CA . HIS A 1 225 ? -40.510 8.593 7.783 1.00 52.91 225 HIS A CA 1
ATOM 1780 C C . HIS A 1 225 ? -40.573 7.065 7.627 1.00 52.91 225 HIS A C 1
ATOM 1782 O O . HIS A 1 225 ? -40.634 6.584 6.502 1.00 52.91 225 HIS A O 1
ATOM 1788 N N . GLU A 1 226 ? -40.594 6.307 8.730 1.00 54.66 226 GLU A N 1
ATOM 1789 C CA . GLU A 1 226 ? -40.805 4.848 8.693 1.00 54.66 226 GLU A CA 1
ATOM 1790 C C . GLU A 1 226 ? -42.218 4.490 8.220 1.00 54.66 226 GLU A C 1
ATOM 1792 O O . GLU A 1 226 ? -42.355 3.700 7.295 1.00 54.66 226 GLU A O 1
ATOM 1797 N N . GLN A 1 227 ? -43.258 5.161 8.735 1.00 56.19 227 GLN A N 1
ATOM 1798 C CA . GLN A 1 227 ? -44.640 4.903 8.299 1.00 56.19 227 GLN A CA 1
ATOM 1799 C C . GLN A 1 227 ? -44.866 5.182 6.807 1.00 56.19 227 GLN A C 1
ATOM 1801 O O . GLN A 1 227 ? -45.589 4.440 6.151 1.00 56.19 227 GLN A O 1
ATOM 1806 N N . LYS A 1 228 ? -44.212 6.210 6.250 1.00 60.38 228 LYS A N 1
ATOM 1807 C CA . LYS A 1 228 ? -44.300 6.498 4.813 1.00 60.38 228 LYS A CA 1
ATOM 1808 C C . LYS A 1 228 ? -43.618 5.418 3.960 1.00 60.38 228 LYS A C 1
ATOM 1810 O O . LYS A 1 228 ? -44.113 5.085 2.892 1.00 60.38 228 LYS A O 1
ATOM 1815 N N . ALA A 1 229 ? -42.505 4.856 4.436 1.00 65.44 229 ALA A N 1
ATOM 1816 C CA . ALA A 1 229 ? -41.795 3.798 3.721 1.00 65.44 229 ALA A CA 1
ATOM 1817 C C . ALA A 1 229 ? -42.583 2.475 3.704 1.00 65.44 229 ALA A C 1
ATOM 1819 O O . ALA A 1 229 ? -42.558 1.772 2.693 1.00 65.44 229 ALA A O 1
ATOM 1820 N N . ASP A 1 230 ? -43.307 2.166 4.784 1.00 70.62 230 ASP A N 1
ATOM 1821 C CA . ASP A 1 230 ? -44.147 0.966 4.873 1.00 70.62 230 ASP A CA 1
ATOM 1822 C C . ASP A 1 230 ? -45.390 1.060 3.966 1.00 70.62 230 ASP A C 1
ATOM 1824 O O . ASP A 1 230 ? -45.764 0.075 3.321 1.00 70.62 230 ASP A O 1
ATOM 1828 N N . GLU A 1 231 ? -45.994 2.250 3.845 1.00 74.12 231 GLU A N 1
ATOM 1829 C CA . GLU A 1 231 ? -47.101 2.491 2.907 1.00 74.12 231 GLU A CA 1
ATOM 1830 C C . GLU A 1 231 ? -46.659 2.324 1.445 1.00 74.12 231 GLU A C 1
ATOM 1832 O O . GLU A 1 231 ? -47.315 1.594 0.693 1.00 74.12 231 GLU A O 1
ATOM 1837 N N . ASP A 1 232 ? -45.516 2.902 1.058 1.00 73.44 232 ASP A N 1
ATOM 1838 C CA . ASP A 1 232 ? -44.985 2.801 -0.309 1.00 73.44 232 ASP A CA 1
ATOM 1839 C C . ASP A 1 232 ? -44.671 1.336 -0.692 1.00 73.44 232 ASP A C 1
ATOM 1841 O O . ASP A 1 232 ? -44.981 0.886 -1.800 1.00 73.44 232 ASP A O 1
ATOM 1845 N N . LEU A 1 233 ? -44.126 0.540 0.238 1.00 77.69 233 LEU A N 1
ATOM 1846 C CA . LEU A 1 233 ? -43.855 -0.890 0.026 1.00 77.69 233 LEU A CA 1
ATOM 1847 C C . LEU A 1 233 ? -45.145 -1.713 -0.116 1.00 77.69 233 LEU A C 1
ATOM 1849 O O . LEU A 1 233 ? -45.213 -2.612 -0.961 1.00 77.69 233 LEU A O 1
ATOM 1853 N N . SER A 1 234 ? -46.187 -1.387 0.654 1.00 79.94 234 SER A N 1
ATOM 1854 C CA . SER A 1 234 ? -47.495 -2.051 0.555 1.00 79.94 234 SER A CA 1
ATOM 1855 C C . SER A 1 234 ? -48.170 -1.808 -0.805 1.00 79.94 234 SER A C 1
ATOM 1857 O O . SER A 1 234 ? -48.747 -2.725 -1.405 1.00 79.94 234 SER A O 1
ATOM 1859 N N . MET A 1 235 ? -48.020 -0.597 -1.349 1.00 84.38 235 MET A N 1
ATOM 1860 C CA . MET A 1 235 ? -48.550 -0.219 -2.656 1.00 84.38 235 MET A CA 1
ATOM 1861 C C . MET A 1 235 ? -47.839 -0.981 -3.784 1.00 84.38 235 MET A C 1
ATOM 1863 O O . MET A 1 235 ? -48.491 -1.504 -4.689 1.00 84.38 235 MET A O 1
ATOM 1867 N N . VAL A 1 236 ? -46.518 -1.155 -3.694 1.00 78.38 236 VAL A N 1
ATOM 1868 C CA . VAL A 1 236 ? -45.754 -1.954 -4.669 1.00 78.38 236 VAL A CA 1
ATOM 1869 C C . VAL A 1 236 ? -46.119 -3.443 -4.591 1.00 78.38 236 VAL A C 1
ATOM 1871 O O . VAL A 1 236 ? -46.289 -4.093 -5.625 1.00 78.38 236 VAL A O 1
ATOM 1874 N N . LEU A 1 237 ? -46.308 -3.997 -3.389 1.00 79.62 237 LEU A N 1
ATOM 1875 C CA . LEU A 1 237 ? -46.686 -5.407 -3.217 1.00 79.62 237 LEU A CA 1
ATOM 1876 C C . LEU A 1 237 ? -48.097 -5.712 -3.745 1.00 79.62 237 LEU A C 1
ATOM 1878 O O . LEU A 1 237 ? -48.305 -6.749 -4.384 1.00 79.62 237 LEU A O 1
ATOM 1882 N N . SER A 1 238 ? -49.060 -4.808 -3.539 1.00 81.19 238 SER A N 1
ATOM 1883 C CA . SER A 1 238 ? -50.406 -4.947 -4.116 1.00 81.19 238 SER A CA 1
ATOM 1884 C C . SER A 1 238 ? -50.390 -4.878 -5.650 1.00 81.19 238 SER A C 1
ATOM 1886 O O . SER A 1 238 ? -51.057 -5.686 -6.304 1.00 81.19 238 SER A O 1
ATOM 1888 N N . ALA A 1 239 ? -49.547 -4.021 -6.237 1.00 82.56 239 ALA A N 1
ATOM 1889 C CA . ALA A 1 239 ? -49.359 -3.946 -7.685 1.00 82.56 239 ALA A CA 1
ATOM 1890 C C . ALA A 1 239 ? -48.761 -5.243 -8.270 1.00 82.56 239 ALA A C 1
ATOM 1892 O O . ALA A 1 239 ? -49.240 -5.738 -9.292 1.00 82.56 239 ALA A O 1
ATOM 1893 N N . ILE A 1 240 ? -47.776 -5.857 -7.604 1.00 78.06 240 ILE A N 1
ATOM 1894 C CA . ILE A 1 240 ? -47.192 -7.147 -8.030 1.00 78.06 240 ILE A CA 1
ATOM 1895 C C . ILE A 1 240 ? -48.225 -8.289 -7.935 1.00 78.06 240 ILE A C 1
ATOM 1897 O O . ILE A 1 240 ? -48.295 -9.172 -8.797 1.00 78.06 240 ILE A O 1
ATOM 1901 N N . LYS A 1 241 ? -49.094 -8.274 -6.919 1.00 81.00 241 LYS A N 1
ATOM 1902 C CA . LYS A 1 241 ? -50.167 -9.274 -6.786 1.00 81.00 241 LYS A CA 1
ATOM 1903 C C . LYS A 1 241 ? -51.244 -9.131 -7.876 1.00 81.00 241 LYS A C 1
ATOM 1905 O O . LYS A 1 241 ? -51.795 -10.133 -8.341 1.00 81.00 241 LYS A O 1
ATOM 1910 N N . ALA A 1 242 ? -51.505 -7.912 -8.347 1.00 72.81 242 ALA A N 1
ATOM 1911 C CA . ALA A 1 242 ? -52.428 -7.658 -9.456 1.00 72.81 242 ALA A CA 1
ATOM 1912 C C . ALA A 1 242 ? -51.863 -8.086 -10.832 1.00 72.81 242 ALA A C 1
ATOM 1914 O O . ALA A 1 242 ? -52.606 -8.523 -11.716 1.00 72.81 242 ALA A O 1
ATOM 1915 N N . THR A 1 243 ? -50.542 -8.032 -11.033 1.00 64.75 243 THR A N 1
ATOM 1916 C CA . THR A 1 243 ? -49.912 -8.450 -12.304 1.00 64.75 243 THR A CA 1
ATOM 1917 C C . THR A 1 243 ? -49.733 -9.970 -12.420 1.00 64.75 243 THR A C 1
ATOM 1919 O O . THR A 1 243 ? -49.820 -10.534 -13.514 1.00 64.75 243 THR A O 1
ATOM 1922 N N . THR A 1 244 ? -49.573 -10.679 -11.300 1.00 62.09 244 THR A N 1
ATOM 1923 C CA . THR A 1 244 ? -49.503 -12.157 -11.279 1.00 62.09 244 THR A CA 1
ATOM 1924 C C . THR A 1 244 ? -50.867 -12.832 -11.480 1.00 62.09 244 THR A C 1
ATOM 1926 O O . THR A 1 244 ? -50.948 -13.920 -12.051 1.00 62.09 244 THR A O 1
ATOM 1929 N N . THR A 1 245 ? -51.966 -12.176 -11.101 1.00 58.81 245 THR A N 1
ATOM 1930 C CA . THR A 1 245 ? -53.331 -12.699 -11.305 1.00 58.81 245 THR A CA 1
ATOM 1931 C C . THR A 1 245 ? -53.850 -12.501 -12.736 1.00 58.81 245 THR A C 1
ATOM 1933 O O . THR A 1 245 ? -54.598 -13.341 -13.240 1.00 58.81 245 THR A O 1
ATOM 1936 N N . THR A 1 246 ? -53.392 -11.471 -13.455 1.00 54.78 246 THR A N 1
ATOM 1937 C CA . THR A 1 246 ? -53.791 -11.206 -14.856 1.00 54.78 246 THR A CA 1
ATOM 1938 C C . THR A 1 246 ? -53.054 -12.062 -15.897 1.00 54.78 246 THR A C 1
ATOM 1940 O O . THR A 1 246 ? -53.524 -12.200 -17.029 1.00 54.78 246 THR A O 1
ATOM 1943 N N . THR A 1 247 ? -51.938 -12.701 -15.529 1.00 51.31 247 THR A N 1
ATOM 1944 C CA . THR A 1 247 ? -51.184 -13.616 -16.410 1.00 51.31 247 THR A CA 1
ATOM 1945 C C . THR A 1 247 ? -51.613 -15.084 -16.283 1.00 51.31 247 THR A C 1
ATOM 1947 O O . THR A 1 247 ? -51.472 -15.842 -17.246 1.00 51.31 247 THR A O 1
ATOM 1950 N N . SER A 1 248 ? -52.234 -15.478 -15.164 1.00 50.00 248 SER A N 1
ATOM 1951 C CA . SER A 1 248 ? -52.793 -16.827 -14.966 1.00 50.00 248 SER A CA 1
ATOM 1952 C C . SER A 1 248 ? -54.055 -17.088 -15.815 1.00 50.00 248 SER A C 1
ATOM 1954 O O . SER A 1 248 ? -54.202 -18.156 -16.413 1.00 50.00 248 SER A O 1
ATOM 1956 N N . SER A 1 249 ? -54.929 -16.089 -16.001 1.00 48.56 249 SER A N 1
ATOM 1957 C CA . SER A 1 249 ? -56.201 -16.267 -16.730 1.00 48.56 249 SER A CA 1
ATOM 1958 C C . SER A 1 249 ? -56.067 -16.349 -18.261 1.00 48.56 249 SER A C 1
ATOM 1960 O O . SER A 1 249 ? -56.955 -16.887 -18.927 1.00 48.56 249 SER A O 1
ATOM 1962 N N . LYS A 1 250 ? -54.950 -15.892 -18.852 1.00 49.59 250 LYS A N 1
ATOM 1963 C CA . LYS A 1 250 ? -54.709 -15.981 -20.309 1.00 49.59 250 LYS A CA 1
ATOM 1964 C C . LYS A 1 250 ? -54.091 -17.310 -20.767 1.00 49.59 250 LYS A C 1
ATOM 1966 O O . LYS A 1 250 ? -54.179 -17.623 -21.954 1.00 49.59 250 LYS A O 1
ATOM 1971 N N . LYS A 1 251 ? -53.521 -18.128 -19.870 1.00 47.28 251 LYS A N 1
ATOM 1972 C CA . LYS A 1 251 ? -52.887 -19.412 -20.247 1.00 47.28 251 LYS A CA 1
ATOM 1973 C C . LYS A 1 251 ? -53.866 -20.597 -20.308 1.00 47.28 251 LYS A C 1
ATOM 1975 O O . LYS A 1 251 ? -53.585 -21.568 -21.003 1.00 47.28 251 LYS A O 1
ATOM 1980 N N . ALA A 1 252 ? -55.049 -20.491 -19.695 1.00 46.75 252 ALA A N 1
ATOM 1981 C CA . ALA A 1 252 ? -56.052 -21.567 -19.670 1.00 46.75 252 ALA A CA 1
ATOM 1982 C C . ALA A 1 252 ? -56.959 -21.658 -20.923 1.00 46.75 252 ALA A C 1
ATOM 1984 O O . ALA A 1 252 ? -57.663 -22.649 -21.092 1.00 46.75 252 ALA A O 1
ATOM 1985 N N . LYS A 1 253 ? -56.944 -20.673 -21.839 1.00 49.69 253 LYS A N 1
ATOM 1986 C CA . LYS A 1 253 ? -57.808 -20.670 -23.046 1.00 49.69 253 LYS A CA 1
ATOM 1987 C C . LYS A 1 253 ? -57.149 -21.168 -24.345 1.00 49.69 253 LYS A C 1
ATOM 1989 O O . LYS A 1 253 ? -57.822 -21.203 -25.369 1.00 49.69 253 LYS A O 1
ATOM 1994 N N . LYS A 1 254 ? -55.873 -21.585 -24.339 1.00 49.19 254 LYS A N 1
ATOM 1995 C CA . LYS A 1 254 ? -55.135 -21.964 -25.570 1.00 49.19 254 LYS A CA 1
ATOM 1996 C C . LYS A 1 254 ? -54.909 -23.477 -25.771 1.00 49.19 254 LYS A C 1
ATOM 1998 O O . LYS A 1 254 ? -54.137 -23.862 -26.642 1.00 49.19 254 LYS A O 1
ATOM 2003 N N . HIS A 1 255 ? -55.586 -24.341 -25.008 1.00 47.72 255 HIS A N 1
ATOM 2004 C CA . HIS A 1 255 ? -55.431 -25.806 -25.099 1.00 47.72 255 HIS A CA 1
ATOM 2005 C C . HIS A 1 255 ? -56.755 -26.573 -25.272 1.00 47.72 255 HIS A C 1
ATOM 2007 O O . HIS A 1 255 ? -56.950 -27.649 -24.719 1.00 47.72 255 HIS A O 1
ATOM 2013 N N . LYS A 1 256 ? -57.693 -26.025 -26.058 1.00 51.75 256 LYS A N 1
ATOM 2014 C CA . LYS A 1 256 ? -58.893 -26.769 -26.482 1.00 51.75 256 LYS A CA 1
ATOM 2015 C C . LYS A 1 256 ? -59.389 -26.329 -27.866 1.00 51.75 256 LYS A C 1
ATOM 2017 O O . LYS A 1 256 ? -60.504 -25.841 -27.998 1.00 51.75 256 LYS A O 1
ATOM 2022 N N . LYS A 1 257 ? -58.541 -26.441 -28.896 1.00 51.97 257 LYS A N 1
ATOM 2023 C CA . LYS A 1 257 ? -58.966 -26.409 -30.311 1.00 51.97 257 LYS A CA 1
ATOM 2024 C C . LYS A 1 257 ? -57.881 -26.994 -31.229 1.00 51.97 257 LYS A C 1
ATOM 2026 O O . LYS A 1 257 ? -57.157 -26.266 -31.890 1.00 51.97 257 LYS A O 1
ATOM 2031 N N . SER A 1 258 ? -57.758 -28.320 -31.221 1.00 49.50 258 SER A N 1
ATOM 2032 C CA . SER A 1 258 ? -57.188 -29.108 -32.327 1.00 49.50 258 SER A CA 1
ATOM 2033 C C . SER A 1 258 ? -57.548 -30.587 -32.131 1.00 49.50 258 SER A C 1
ATOM 2035 O O . SER A 1 258 ? -56.762 -31.367 -31.594 1.00 49.50 258 SER A O 1
ATOM 2037 N N . LYS A 1 259 ? -58.784 -30.944 -32.483 1.00 45.53 259 LYS A N 1
ATOM 2038 C CA . LYS A 1 259 ? -59.191 -32.307 -32.856 1.00 45.53 259 LYS A CA 1
ATOM 2039 C C . LYS A 1 259 ? -60.582 -32.240 -33.490 1.00 45.53 259 LYS A C 1
ATOM 2041 O O . LYS A 1 259 ? -61.581 -32.226 -32.776 1.00 45.53 259 LYS A O 1
ATOM 2046 N N . ALA A 1 260 ? -60.584 -32.085 -34.807 1.00 39.34 260 ALA A N 1
ATOM 2047 C CA . ALA A 1 260 ? -61.574 -32.528 -35.786 1.00 39.34 260 ALA A CA 1
ATOM 2048 C C . ALA A 1 260 ? -60.986 -32.167 -37.151 1.00 39.34 260 ALA A C 1
ATOM 2050 O O . ALA A 1 260 ? -60.602 -30.983 -37.299 1.00 39.34 260 ALA A O 1
#

Secondary structure (DSSP, 8-state):
-HHHHHHHHHHHHTS-HHHHHHHHTSTTHHHHHHHHHH-TTS-HHHHHHHHHTTTT-HHHHHHSTTHHHHHHHHHHH--HHHHHHHHHHHHHTHHHHHHSHHHHHHHHHHTHHHHHH-HHHHHHHHHHHHHHHHHHHHHHHHHT---S-------TTTHHHHS----PPP------PPP---------------------------------SSSHHHHHHHHHHHHHHHHHHHHHHHHHHHHHHHHHHHHTTSSS----

Sequence (260 aa):
MFIRAMCASRSLLGLDKRELMKWACNAIASRALETFFTADAVSVKTKRKLAQQWTGSFHQLALDRYGGHILDRYWAVADLAHKEMIAEELLAHEQTLYASMHGKFILRNCRIDQFKRKRDQWRQQQQGQSRKQALFADIIQSTGKVRNGSQMEVDAYSQRIILQENKPAPASFTMTVADGARAAASSSADKRKQPSGDDEQPSRGSKVLPPSAEEGAKRKKRKKHEQKADEDLSMVLSAIKATTTTTSSKKAKKHKKSKA

pLDDT: mean 70.51, std 24.75, range [23.98, 95.88]

InterPro domains:
  IPR001313 Pumilio RNA-binding repeat [PF22493] (9-105)
  IPR011989 Armadillo-like helical [G3DSA:1.25.10.10] (8-161)
  IPR016024 Armadillo-type fold [SSF48371] (17-110)
  IPR040000 Nucleolar protein 9 [PTHR13102] (10-147)

Radius of gyration: 34.59 Å; chains: 1; bounding box: 79×108×77 Å

Organism: NCBI:txid1712513

Foldseek 3Di:
DLVVLVVVLVVLLPDQLVVNVVLQQDPPSLVVLLCNLVDPSDDLVSLVSNVVSCQLPLCVLQQHPRSLSSVLSNLVSDDLVVLLSSLVSLLVVVVVLVVGPRSVVSCVSSVSVCCVVPVPVSSVVSVVVVVVCVVCVVVVVVVVPPDPDDDDDPPPPVVVVPPPDDDDDDPDDDPDDDDDDDDDDDDDDDDDDDDDDDDDDDDDDDDDDDDDDDPPPVVVVVVVVVVVVVVVVVVVVVVVVVVVVVVVVVVVPPPPDDDD